Protein AF-A0A7S4P0Y4-F1 (afdb_monomer)

Radius of gyration: 17.82 Å; Cα contacts (8 Å, |Δi|>4): 121; chains: 1; bounding box: 42×38×46 Å

Organism: NCBI:txid180227

pLDDT: mean 84.21, std 11.8, range [43.81, 95.69]

Nearest PDB structures (foldseek):
  6zwo-assembly1_B  TM=8.715E-01  e=2.552E-07  Homo sapiens
  6zwm-assembly1_A  TM=8.670E-01  e=1.490E-06  Homo sapiens
  6sb2-assembly1_B  TM=8.382E-01  e=7.641E-07  Homo sapiens
  7uxh-assembly1_C  TM=8.496E-01  e=1.354E-06  Homo sapiens
  6zwm-assembly1_B  TM=8.647E-01  e=3.046E-06  Homo sapiens

Structure (mmCIF, N/CA/C/O backbone):
data_AF-A0A7S4P0Y4-F1
#
_entry.id   AF-A0A7S4P0Y4-F1
#
loop_
_atom_site.group_PDB
_atom_site.id
_atom_site.type_symbol
_atom_site.label_atom_id
_atom_site.label_alt_id
_atom_site.label_comp_id
_atom_site.label_asym_id
_atom_site.label_entity_id
_atom_site.label_seq_id
_atom_site.pdbx_PDB_ins_code
_atom_site.Cartn_x
_atom_site.Cartn_y
_atom_site.Cartn_z
_atom_site.occupancy
_atom_site.B_iso_or_equiv
_atom_site.auth_seq_id
_atom_site.auth_comp_id
_atom_site.auth_asym_id
_atom_site.auth_atom_id
_atom_site.pdbx_PDB_model_num
ATOM 1 N N . LEU A 1 1 ? -25.074 -11.055 4.730 1.00 43.81 1 LEU A N 1
ATOM 2 C CA . LEU A 1 1 ? -24.442 -10.866 6.054 1.00 43.81 1 LEU A CA 1
ATOM 3 C C . LEU A 1 1 ? -23.553 -9.641 5.964 1.00 43.81 1 LEU A C 1
ATOM 5 O O . LEU A 1 1 ? -22.772 -9.561 5.022 1.00 43.81 1 LEU A O 1
ATOM 9 N N . ASN A 1 2 ? -23.765 -8.657 6.833 1.00 45.34 2 ASN A N 1
ATOM 10 C CA . ASN A 1 2 ? -23.044 -7.387 6.794 1.00 45.34 2 ASN A CA 1
ATOM 11 C C . ASN A 1 2 ? -21.606 -7.627 7.301 1.00 45.34 2 ASN A C 1
ATOM 13 O O . ASN A 1 2 ? -21.457 -8.347 8.289 1.00 45.34 2 ASN A O 1
ATOM 17 N N . PRO A 1 3 ? -20.545 -7.077 6.676 1.00 50.78 3 PRO A N 1
ATOM 18 C CA . PRO A 1 3 ? -19.176 -7.211 7.183 1.00 50.78 3 PRO A CA 1
ATOM 19 C C . PRO A 1 3 ? -19.031 -6.841 8.667 1.00 50.78 3 PRO A C 1
ATOM 21 O O . PRO A 1 3 ? -18.226 -7.445 9.367 1.00 50.78 3 PRO A O 1
ATOM 24 N N . SER A 1 4 ? -19.869 -5.926 9.171 1.00 57.34 4 SER A N 1
ATOM 25 C CA . SER A 1 4 ? -19.950 -5.576 10.595 1.00 57.34 4 SER A CA 1
ATOM 26 C C . SER A 1 4 ? -20.222 -6.767 11.516 1.00 57.34 4 SER A C 1
ATOM 28 O O . SER A 1 4 ? -19.681 -6.815 12.615 1.00 57.34 4 SER A O 1
ATOM 30 N N . ASP A 1 5 ? -21.023 -7.736 11.072 1.00 59.25 5 ASP A N 1
ATOM 31 C CA . ASP A 1 5 ? -21.483 -8.847 11.913 1.00 59.25 5 ASP A CA 1
ATOM 32 C C . ASP A 1 5 ? -20.377 -9.892 12.122 1.00 59.25 5 ASP A C 1
ATOM 34 O O . ASP A 1 5 ? -20.365 -10.589 13.134 1.00 59.25 5 ASP A O 1
ATOM 38 N N . TYR A 1 6 ? -19.422 -9.975 11.188 1.00 59.28 6 TYR A N 1
ATOM 39 C CA . TYR A 1 6 ? -18.229 -10.814 11.321 1.00 59.28 6 TYR A CA 1
ATOM 40 C C . TYR A 1 6 ? -17.196 -10.185 12.259 1.00 59.28 6 TYR A C 1
ATOM 42 O O . TYR A 1 6 ? -16.618 -10.887 13.083 1.00 59.28 6 TYR A O 1
ATOM 50 N N . LEU A 1 7 ? -17.019 -8.860 12.201 1.00 60.97 7 LEU A N 1
ATOM 51 C CA . LEU A 1 7 ? -16.042 -8.158 13.044 1.00 60.97 7 LEU A CA 1
ATOM 52 C C . LEU A 1 7 ? -16.428 -8.136 14.521 1.00 60.97 7 LEU A C 1
ATOM 54 O O . LEU A 1 7 ? -15.560 -8.187 15.386 1.00 60.97 7 LEU A O 1
ATOM 58 N N . ILE A 1 8 ? -17.729 -8.084 14.813 1.00 60.19 8 ILE A N 1
ATOM 59 C CA . ILE A 1 8 ? -18.236 -8.125 16.190 1.00 60.19 8 ILE A CA 1
ATOM 60 C C . ILE A 1 8 ? -18.030 -9.518 16.807 1.00 60.19 8 ILE A C 1
ATOM 62 O O . ILE A 1 8 ? -17.882 -9.631 18.018 1.00 60.19 8 ILE A O 1
ATOM 66 N N . LYS A 1 9 ? -17.987 -10.576 15.986 1.00 56.69 9 LYS A N 1
ATOM 67 C CA . LYS A 1 9 ? -17.848 -11.960 16.455 1.00 56.69 9 LYS A CA 1
ATOM 68 C C . LYS A 1 9 ? -16.405 -12.370 16.775 1.00 56.69 9 LYS A C 1
ATOM 70 O O . LYS A 1 9 ? -16.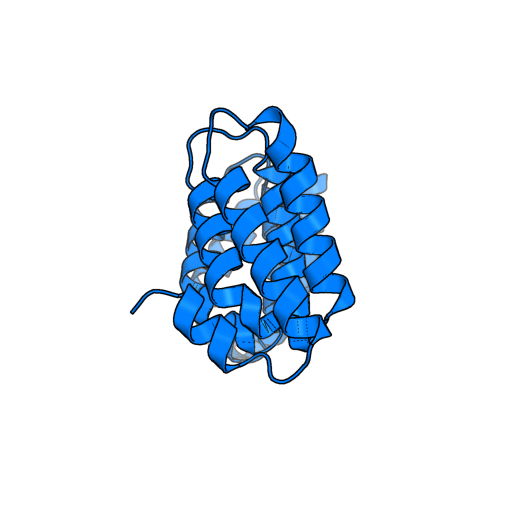228 -13.321 17.522 1.00 56.69 9 LYS A O 1
ATOM 75 N N . GLU A 1 10 ? -15.402 -11.681 16.222 1.00 57.34 10 GLU A N 1
ATOM 76 C CA . GLU A 1 10 ? -13.975 -11.961 16.478 1.00 57.34 10 GLU A CA 1
ATOM 77 C C . GLU A 1 10 ? -13.359 -11.124 17.616 1.00 57.34 10 GLU A C 1
ATOM 79 O O . GLU A 1 10 ? -12.255 -11.428 18.057 1.00 57.34 10 GLU A O 1
ATOM 84 N N . GLY A 1 11 ? -14.047 -10.087 18.108 1.00 56.78 11 GLY A N 1
ATOM 85 C CA . GLY A 1 11 ? -13.559 -9.227 19.191 1.00 56.78 11 GLY A CA 1
ATOM 86 C C . GLY A 1 11 ? -13.865 -9.783 20.582 1.00 56.78 11 GLY A C 1
ATOM 87 O O . GLY A 1 11 ? -14.719 -9.241 21.282 1.00 56.78 11 GLY A O 1
ATOM 88 N N . GLU A 1 12 ? -13.188 -10.849 21.008 1.00 51.88 12 GLU A N 1
ATOM 89 C CA . GLU A 1 12 ? -13.252 -11.324 22.401 1.00 51.88 12 GLU A CA 1
ATOM 90 C C . GLU A 1 12 ? -12.284 -10.516 23.292 1.00 51.88 12 GLU A C 1
ATOM 92 O O . GLU A 1 12 ? -11.236 -10.986 23.729 1.00 51.88 12 GLU A O 1
ATOM 97 N N . GLY A 1 13 ? -12.652 -9.256 23.552 1.00 64.25 13 GLY A N 1
ATOM 98 C CA . GLY A 1 13 ? -12.007 -8.350 24.508 1.00 64.25 13 GLY A CA 1
ATOM 99 C C . GLY A 1 13 ? -12.695 -6.978 24.522 1.00 64.25 13 GLY A C 1
ATOM 100 O O . GLY A 1 13 ? -12.993 -6.435 23.460 1.00 64.25 13 GLY A O 1
ATOM 101 N N . GLU A 1 14 ? -12.959 -6.393 25.700 1.00 63.81 14 GLU A N 1
ATOM 102 C CA . GLU A 1 14 ? -13.675 -5.101 25.815 1.00 63.81 14 GLU A CA 1
ATOM 103 C C . GLU A 1 14 ? -13.011 -3.980 24.992 1.00 63.81 14 GLU A C 1
ATOM 105 O O . GLU A 1 14 ? -13.696 -3.230 24.297 1.00 63.81 14 GLU A O 1
ATOM 110 N N . ASP A 1 15 ? -11.677 -3.915 24.985 1.00 66.06 15 ASP A N 1
ATOM 111 C CA . ASP A 1 15 ? -10.916 -2.934 24.199 1.00 66.06 15 ASP A CA 1
ATOM 112 C C . ASP A 1 15 ? -11.099 -3.110 22.681 1.00 66.06 15 ASP A C 1
ATOM 114 O O . ASP A 1 15 ? -11.129 -2.135 21.920 1.00 66.06 15 ASP A O 1
ATOM 118 N N . GLU A 1 16 ? -11.248 -4.352 22.218 1.00 67.00 16 GLU A N 1
ATOM 119 C CA . GLU A 1 16 ? -11.433 -4.659 20.800 1.00 67.00 16 GLU A CA 1
ATOM 120 C C . GLU A 1 16 ? -12.835 -4.257 20.340 1.00 67.00 16 GLU A C 1
ATOM 122 O O . GLU A 1 16 ? -12.972 -3.639 19.280 1.00 67.00 16 GLU A O 1
ATOM 127 N N . TYR A 1 17 ? -13.852 -4.451 21.183 1.00 72.69 17 TYR A N 1
ATOM 128 C CA . TYR A 1 17 ? -15.221 -4.007 20.915 1.00 72.69 17 TYR A CA 1
ATOM 129 C C . TYR A 1 17 ? -15.317 -2.490 20.659 1.00 72.69 17 TYR A C 1
ATOM 131 O O . TYR A 1 17 ? -15.900 -2.060 19.655 1.00 72.69 17 TYR A O 1
ATOM 139 N N . TYR A 1 18 ? -14.689 -1.661 21.504 1.00 79.56 18 TYR A N 1
ATOM 140 C CA . TYR A 1 18 ? -14.685 -0.204 21.304 1.00 79.56 18 TYR A CA 1
ATOM 141 C C . TYR A 1 18 ? -13.951 0.202 20.022 1.00 79.56 18 TYR A C 1
ATOM 143 O O . TYR A 1 18 ? -14.405 1.093 19.295 1.00 79.56 18 TYR A O 1
ATOM 151 N N . SER A 1 19 ? -12.842 -0.473 19.708 1.00 83.62 19 SER A N 1
ATOM 152 C CA . SER A 1 19 ? -12.077 -0.193 18.492 1.00 83.62 19 SER A CA 1
ATOM 153 C C . SER A 1 19 ? -12.851 -0.545 17.214 1.00 83.62 19 SER A C 1
ATOM 155 O O . SER A 1 19 ? -12.821 0.231 16.256 1.00 83.62 19 SER A O 1
ATOM 157 N N . VAL A 1 20 ? -13.639 -1.629 17.218 1.00 87.19 20 VAL A N 1
ATOM 158 C CA . VAL A 1 20 ? -14.540 -1.994 16.109 1.00 87.19 20 VAL A CA 1
ATOM 159 C C . VAL A 1 20 ? -15.598 -0.919 15.885 1.00 87.19 20 VAL A C 1
ATOM 161 O O . VAL A 1 20 ? -15.756 -0.439 14.758 1.00 87.19 20 VAL A O 1
ATOM 164 N N . GLY A 1 21 ? -16.279 -0.475 16.945 1.00 87.50 21 GLY A N 1
ATOM 165 C CA . GLY A 1 21 ? -17.274 0.598 16.846 1.00 87.50 21 GLY A CA 1
ATOM 166 C C . GLY A 1 21 ? -16.688 1.909 16.304 1.00 87.50 21 GLY A C 1
ATOM 167 O O . GLY A 1 21 ? -17.295 2.564 15.444 1.00 87.50 21 GLY A O 1
ATOM 168 N N . ALA A 1 22 ? -15.477 2.263 16.745 1.00 90.56 22 ALA A N 1
ATOM 169 C CA . ALA A 1 22 ? -14.757 3.441 16.270 1.00 90.56 22 ALA A CA 1
ATOM 170 C C . ALA A 1 22 ? -14.389 3.332 14.781 1.00 90.56 22 ALA A C 1
ATOM 172 O O . ALA A 1 22 ? -14.701 4.240 14.008 1.00 90.56 22 ALA A O 1
ATOM 173 N N . VAL A 1 23 ? -13.793 2.216 14.348 1.00 91.94 23 VAL A N 1
ATOM 174 C CA . VAL A 1 23 ? -13.408 1.990 12.943 1.00 91.94 23 VAL A CA 1
ATOM 175 C C . VAL A 1 23 ? -14.631 2.024 12.023 1.00 91.94 23 VAL A C 1
ATOM 177 O O . VAL A 1 23 ? -14.612 2.697 10.990 1.00 91.94 23 VAL A O 1
ATOM 180 N N . LEU A 1 24 ? -15.733 1.378 12.408 1.00 92.12 24 LEU A N 1
ATOM 181 C CA . LEU A 1 24 ? -16.974 1.409 11.628 1.00 92.12 24 LEU A CA 1
ATOM 182 C C . LEU A 1 24 ? -17.550 2.827 11.509 1.00 92.12 24 LEU A C 1
ATOM 184 O O . LEU A 1 24 ? -18.046 3.210 10.452 1.00 92.12 24 LEU A O 1
ATOM 188 N N . SER A 1 25 ? -17.463 3.637 12.561 1.00 92.88 25 SER A N 1
ATOM 189 C CA . SER A 1 25 ? -17.931 5.028 12.517 1.00 92.88 25 SER A CA 1
ATOM 190 C C . SER A 1 25 ? -17.036 5.905 11.635 1.00 92.88 25 SER A C 1
ATOM 192 O O . SER A 1 25 ? -17.530 6.675 10.814 1.00 92.88 25 SER A O 1
ATOM 194 N N . LEU A 1 26 ? -15.716 5.735 11.738 1.00 94.06 26 LEU A N 1
ATOM 195 C CA . LEU A 1 26 ? -14.729 6.449 10.926 1.00 94.06 26 LEU A CA 1
ATOM 196 C C . LEU A 1 26 ? -14.860 6.117 9.432 1.00 94.06 26 LEU A C 1
ATOM 198 O O . LEU A 1 26 ? -14.821 7.013 8.590 1.00 94.06 26 LEU A O 1
ATOM 202 N N . THR A 1 27 ? -15.081 4.847 9.087 1.00 93.38 27 THR A N 1
ATOM 203 C CA . THR A 1 27 ? -15.272 4.428 7.686 1.00 93.38 27 THR A CA 1
ATOM 204 C C . THR A 1 27 ? -16.528 5.041 7.063 1.00 93.38 27 THR A C 1
ATOM 206 O O . THR A 1 27 ? -16.487 5.424 5.896 1.00 93.38 27 THR A O 1
ATOM 209 N N . LYS A 1 28 ? -17.611 5.238 7.832 1.00 93.44 28 LYS A N 1
ATOM 210 C CA . LYS A 1 28 ? -18.810 5.958 7.361 1.00 93.44 28 LYS A CA 1
ATOM 211 C C . LYS A 1 28 ? -18.508 7.414 7.004 1.00 93.44 28 LYS A C 1
ATOM 213 O O . LYS A 1 28 ? -18.953 7.872 5.957 1.00 93.44 28 LYS A O 1
ATOM 218 N N . ILE A 1 29 ? -17.715 8.111 7.823 1.00 93.25 29 ILE A N 1
ATOM 219 C CA . ILE A 1 29 ? -17.292 9.495 7.537 1.00 93.25 29 ILE A CA 1
ATOM 220 C C . ILE A 1 29 ? -16.477 9.550 6.240 1.00 93.25 29 ILE A C 1
ATOM 222 O O . ILE A 1 29 ? -16.654 10.458 5.432 1.00 93.25 29 ILE A O 1
ATOM 226 N N . LEU A 1 30 ? -15.606 8.563 6.018 1.00 91.31 30 LEU A N 1
ATOM 227 C CA . LEU A 1 30 ? -14.742 8.516 4.840 1.00 91.31 30 LEU A CA 1
ATOM 228 C C . LEU A 1 30 ? -15.509 8.241 3.531 1.00 91.31 30 LEU A C 1
ATOM 230 O O . LEU A 1 30 ? -15.041 8.600 2.455 1.00 91.31 30 LEU A O 1
ATOM 234 N N . VAL A 1 31 ? -16.689 7.620 3.610 1.00 90.44 31 VAL A N 1
ATOM 235 C CA . VAL A 1 31 ? -17.570 7.391 2.450 1.00 90.44 31 VAL A CA 1
ATOM 236 C C . VAL A 1 31 ? -18.410 8.628 2.110 1.00 90.44 31 VAL A C 1
ATOM 238 O O . VAL A 1 31 ? -18.857 8.751 0.970 1.00 90.44 31 VAL A O 1
ATOM 241 N N . ASP A 1 32 ? -18.619 9.546 3.057 1.00 91.44 32 ASP A N 1
ATOM 242 C CA . ASP A 1 32 ? -19.442 10.740 2.863 1.00 91.44 32 ASP A CA 1
ATOM 243 C C . ASP A 1 32 ? -18.630 11.895 2.235 1.00 91.44 32 ASP A C 1
ATOM 245 O O . ASP A 1 32 ? -17.749 12.465 2.893 1.00 91.44 32 ASP A O 1
ATOM 249 N N . PRO A 1 33 ? -18.914 12.292 0.977 1.00 88.25 33 PRO A N 1
ATOM 250 C CA . PRO A 1 33 ? -18.197 13.379 0.314 1.00 88.25 33 PRO A CA 1
ATOM 251 C C . PRO A 1 33 ? -18.473 14.756 0.938 1.00 88.25 33 PRO A C 1
ATOM 253 O O . PRO A 1 33 ? -17.648 15.661 0.797 1.00 88.25 33 PRO A O 1
ATOM 256 N N . SER A 1 34 ? -19.592 14.934 1.653 1.00 92.38 34 SER A N 1
ATOM 257 C CA . SER A 1 34 ? -19.901 16.194 2.346 1.00 92.38 34 SER A CA 1
ATOM 258 C C . SER A 1 34 ? -18.946 16.467 3.516 1.00 92.38 34 SER A C 1
ATOM 260 O O . SER A 1 34 ? -18.737 17.621 3.896 1.00 92.38 34 SER A O 1
ATOM 262 N N . LEU A 1 35 ? -18.294 15.416 4.029 1.00 92.31 35 LEU A N 1
ATOM 263 C CA . LEU A 1 35 ? -17.327 15.463 5.125 1.00 92.31 35 LEU A CA 1
ATOM 264 C C . LEU A 1 35 ? -15.866 15.421 4.643 1.00 92.31 35 LEU A C 1
ATOM 266 O O . LEU A 1 35 ? -14.967 15.159 5.444 1.00 92.31 35 LEU A O 1
ATOM 270 N N . SER A 1 36 ? -15.602 15.722 3.366 1.00 90.50 36 SER A N 1
ATOM 271 C CA . SER A 1 36 ? -14.262 15.668 2.746 1.00 90.50 36 SER A CA 1
ATOM 272 C C . SER A 1 36 ? -13.168 16.405 3.525 1.00 90.50 36 SER A C 1
ATOM 274 O O . SER A 1 36 ? -12.037 15.928 3.625 1.00 90.50 36 SER A O 1
ATOM 276 N N . LYS A 1 37 ? -13.515 17.516 4.186 1.00 92.06 37 LYS A N 1
ATOM 277 C CA . LYS A 1 37 ? -12.607 18.280 5.063 1.00 92.06 37 LYS A CA 1
ATOM 278 C C . LYS A 1 37 ? -12.013 17.450 6.210 1.00 92.06 37 LYS A C 1
ATOM 280 O O . LYS A 1 37 ? -10.947 17.792 6.712 1.00 92.06 37 LYS A O 1
ATOM 285 N N . HIS A 1 38 ? -12.684 16.377 6.627 1.00 93.38 38 HIS A N 1
ATOM 286 C CA . HIS A 1 38 ? -12.254 15.498 7.716 1.00 93.38 38 HIS A CA 1
ATOM 287 C C . HIS A 1 38 ? -11.538 14.231 7.235 1.00 93.38 38 HIS A C 1
ATOM 289 O O . HIS A 1 38 ? -10.964 13.519 8.059 1.00 93.38 38 HIS A O 1
ATOM 295 N N . HIS A 1 39 ? -11.536 13.933 5.931 1.00 93.81 39 HIS A N 1
ATOM 296 C CA . HIS A 1 39 ? -11.036 12.655 5.405 1.00 93.81 39 HIS A CA 1
ATOM 297 C C . HIS A 1 39 ? -9.570 12.391 5.765 1.00 93.81 39 HIS A C 1
ATOM 299 O O . HIS A 1 39 ? -9.242 11.291 6.205 1.00 93.81 39 HIS A O 1
ATOM 305 N N . ILE A 1 40 ? -8.698 13.401 5.678 1.00 94.06 40 ILE A N 1
ATOM 306 C CA . ILE A 1 40 ? -7.278 13.275 6.063 1.00 94.06 40 ILE A CA 1
ATOM 307 C C . ILE A 1 40 ? -7.136 12.902 7.547 1.00 94.06 40 ILE A C 1
ATOM 309 O O . ILE A 1 40 ? -6.373 11.997 7.901 1.00 94.06 40 ILE A O 1
ATOM 313 N N . THR A 1 41 ? -7.888 13.574 8.423 1.00 95.25 41 THR A N 1
ATOM 314 C CA . THR A 1 41 ? -7.886 13.297 9.865 1.00 95.25 41 THR A CA 1
ATOM 315 C C . THR A 1 41 ? -8.395 11.887 10.144 1.00 95.25 41 THR A C 1
ATOM 317 O O . THR A 1 41 ? -7.760 11.146 10.890 1.00 95.25 41 THR A O 1
ATOM 320 N N . VAL A 1 42 ? -9.487 11.482 9.496 1.00 95.62 42 VAL A N 1
ATOM 321 C CA . VAL A 1 42 ? -10.082 10.147 9.641 1.00 95.62 42 VAL A CA 1
ATOM 322 C C . VAL A 1 42 ? -9.108 9.049 9.216 1.00 95.62 42 VAL A C 1
ATOM 324 O O . VAL A 1 42 ? -8.908 8.099 9.970 1.00 95.62 42 VAL A O 1
ATOM 327 N N . ILE A 1 43 ? -8.444 9.197 8.065 1.00 95.69 43 ILE A N 1
ATOM 328 C CA . ILE A 1 43 ? -7.413 8.255 7.599 1.00 95.69 43 ILE A CA 1
ATOM 329 C C . ILE A 1 43 ? -6.280 8.154 8.626 1.00 95.69 43 ILE A C 1
ATOM 331 O O . ILE A 1 43 ? -5.842 7.056 8.965 1.00 95.69 43 ILE A O 1
ATOM 335 N N . THR A 1 44 ? -5.826 9.289 9.159 1.00 94.31 44 THR A N 1
ATOM 336 C CA . THR A 1 44 ? -4.744 9.325 10.152 1.00 94.31 44 THR A CA 1
ATOM 337 C C . THR A 1 44 ? -5.132 8.588 11.436 1.00 94.31 44 THR A C 1
ATOM 339 O O . THR A 1 44 ? -4.340 7.797 11.952 1.00 94.31 44 THR A O 1
ATOM 342 N N . VAL A 1 45 ? -6.356 8.797 11.931 1.00 95.31 45 VAL A N 1
ATOM 343 C CA . VAL A 1 45 ? -6.875 8.125 13.134 1.00 95.31 45 VAL A CA 1
ATOM 344 C C . VAL A 1 45 ? -7.049 6.625 12.896 1.00 95.31 45 VAL A C 1
ATOM 346 O O . VAL A 1 45 ? -6.577 5.835 13.711 1.00 95.31 45 VAL A O 1
ATOM 349 N N . LEU A 1 46 ? -7.640 6.218 11.766 1.00 95.31 46 LEU A N 1
ATOM 350 C CA . LEU A 1 46 ? -7.766 4.804 11.386 1.00 95.31 46 LEU A CA 1
ATOM 351 C C . LEU A 1 46 ? -6.402 4.106 11.389 1.00 95.31 46 LEU A C 1
ATOM 353 O O . LEU A 1 46 ? -6.229 3.056 12.004 1.00 95.31 46 LEU A O 1
ATOM 357 N N . MET A 1 47 ? -5.400 4.732 10.773 1.00 95.06 47 MET A N 1
ATOM 358 C CA . MET A 1 47 ? -4.049 4.179 10.725 1.00 95.06 47 MET A CA 1
ATOM 359 C C . MET A 1 47 ? -3.358 4.169 12.089 1.00 95.06 47 MET A C 1
ATOM 361 O O . MET A 1 47 ? -2.566 3.267 12.359 1.00 95.06 47 MET A O 1
ATOM 365 N N . CYS A 1 48 ? -3.658 5.129 12.966 1.00 93.94 48 CYS A N 1
ATOM 366 C CA . CYS A 1 48 ? -3.184 5.122 14.349 1.00 93.94 48 CYS A CA 1
ATOM 367 C C . CYS A 1 48 ? -3.727 3.908 15.120 1.00 93.94 48 CYS A C 1
ATOM 369 O O . CYS A 1 48 ? -2.955 3.199 15.772 1.00 93.94 48 CYS A O 1
ATOM 371 N N . ILE A 1 49 ? -5.023 3.607 14.973 1.00 92.38 49 ILE A N 1
ATOM 372 C CA . ILE A 1 49 ? -5.657 2.418 15.564 1.00 92.38 49 ILE A CA 1
ATOM 373 C C . ILE A 1 49 ? -4.970 1.146 15.045 1.00 92.38 49 ILE A C 1
ATOM 375 O O . ILE A 1 49 ? -4.491 0.338 15.845 1.00 92.38 49 ILE A O 1
ATOM 379 N N . CYS A 1 50 ? -4.818 0.999 13.722 1.00 91.94 50 CYS A N 1
ATOM 380 C CA . CYS A 1 50 ? -4.157 -0.169 13.129 1.00 91.94 50 CYS A CA 1
ATOM 381 C C . CYS A 1 50 ? -2.709 -0.345 13.620 1.00 91.94 50 CYS A C 1
ATOM 383 O O . CYS A 1 50 ? -2.304 -1.450 13.975 1.00 91.94 50 CYS A O 1
ATOM 385 N N . ARG A 1 51 ? -1.924 0.739 13.694 1.00 92.25 51 ARG A N 1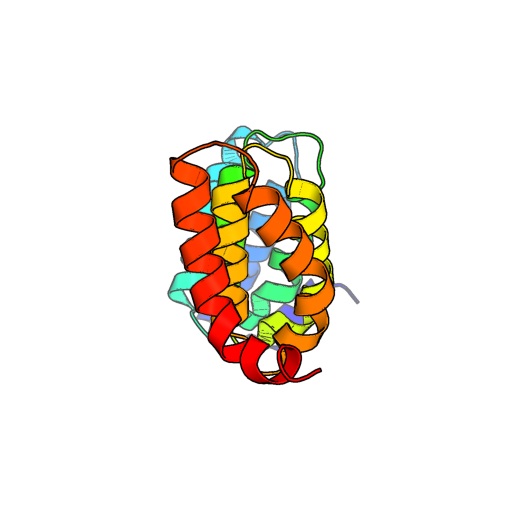
ATOM 386 C CA . ARG A 1 51 ? -0.536 0.690 14.192 1.00 92.25 51 ARG A CA 1
ATOM 387 C C . ARG A 1 51 ? -0.453 0.314 15.669 1.00 92.25 51 ARG A C 1
ATOM 389 O O . ARG A 1 51 ? 0.479 -0.385 16.057 1.00 92.25 51 ARG A O 1
ATOM 396 N N . THR A 1 52 ? -1.410 0.764 16.475 1.00 90.94 52 THR A N 1
ATOM 397 C CA . THR A 1 52 ? -1.464 0.460 17.913 1.00 90.94 52 THR A CA 1
ATOM 398 C C . THR A 1 52 ? -1.778 -1.018 18.145 1.00 90.94 52 THR A C 1
ATOM 400 O O . THR A 1 52 ? -1.155 -1.666 18.984 1.00 90.94 52 THR A O 1
ATOM 403 N N . LEU A 1 53 ? -2.695 -1.575 17.351 1.00 88.69 53 LEU A N 1
ATOM 404 C CA . LEU A 1 53 ? -3.138 -2.966 17.465 1.00 88.69 53 LEU A CA 1
ATOM 405 C C . LEU A 1 53 ? -2.202 -3.971 16.768 1.00 88.69 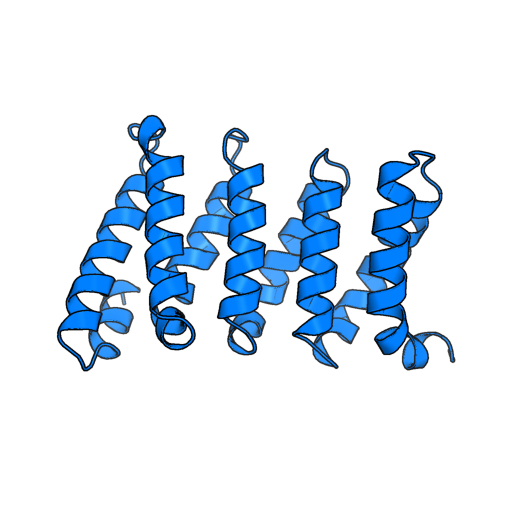53 LEU A C 1
ATOM 4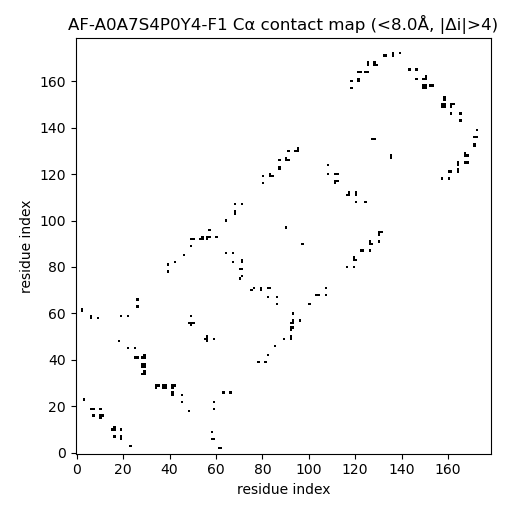07 O O . LEU A 1 53 ? -2.201 -5.150 17.130 1.00 88.69 53 LEU A O 1
ATOM 411 N N . LYS A 1 54 ? -1.357 -3.516 15.831 1.00 87.50 54 LYS A N 1
ATOM 412 C CA . LYS A 1 54 ? -0.357 -4.324 15.106 1.00 87.50 54 LYS A CA 1
ATOM 413 C C . LYS A 1 54 ? -0.989 -5.568 14.467 1.00 87.50 54 LYS A C 1
ATOM 415 O O . LYS A 1 54 ? -1.850 -5.429 13.609 1.00 87.50 54 LYS A O 1
ATOM 420 N N . SER A 1 55 ? -0.605 -6.773 14.895 1.00 83.00 55 SER A N 1
ATOM 421 C CA . SER A 1 55 ? -1.135 -8.042 14.372 1.00 83.00 55 SER A CA 1
ATOM 422 C C . SER A 1 55 ? -2.633 -8.220 14.620 1.00 83.00 55 SER A C 1
ATOM 424 O O . SER A 1 55 ? -3.300 -8.916 13.861 1.00 83.00 55 SER A O 1
ATOM 426 N N . ARG A 1 56 ? -3.189 -7.567 15.647 1.00 85.56 56 ARG A N 1
ATOM 427 C CA . ARG A 1 56 ? -4.631 -7.601 15.932 1.00 85.56 56 ARG A CA 1
ATOM 428 C C . ARG A 1 56 ? -5.438 -6.726 14.977 1.00 85.56 56 ARG A C 1
ATOM 430 O O . ARG A 1 56 ? -6.641 -6.904 14.860 1.00 85.56 56 ARG A O 1
ATOM 437 N N . ALA A 1 57 ? -4.788 -5.828 14.230 1.00 87.75 57 ALA A N 1
ATOM 438 C CA . ALA A 1 57 ? -5.465 -4.984 13.250 1.00 87.75 57 ALA A CA 1
ATOM 439 C C . ALA A 1 57 ? -6.003 -5.761 12.035 1.00 87.75 57 ALA A C 1
ATOM 441 O O . ALA A 1 57 ? -6.760 -5.188 11.250 1.00 87.75 57 ALA A O 1
ATOM 442 N N . LYS A 1 58 ? -5.646 -7.048 11.890 1.00 87.81 58 LYS A N 1
ATOM 443 C CA . LYS A 1 58 ? -6.120 -7.922 10.810 1.00 87.81 58 LYS A CA 1
ATOM 444 C C . LYS A 1 58 ? -7.644 -7.943 10.684 1.00 87.81 58 LYS A C 1
ATOM 446 O O . LYS A 1 58 ? -8.152 -7.931 9.568 1.00 87.81 58 LYS A O 1
ATOM 451 N N . ILE A 1 59 ? -8.363 -7.849 11.809 1.00 87.81 59 ILE A N 1
ATOM 452 C CA . ILE A 1 59 ? -9.831 -7.825 11.833 1.00 87.81 59 ILE A CA 1
ATOM 453 C C . ILE A 1 59 ? -10.389 -6.619 11.064 1.00 87.81 59 ILE A C 1
ATOM 455 O O . ILE A 1 59 ? -11.464 -6.687 10.492 1.00 87.81 59 ILE A O 1
ATOM 459 N N . PHE A 1 60 ? -9.653 -5.511 10.955 1.00 90.81 60 PHE A N 1
ATOM 460 C CA . PHE A 1 60 ? -10.127 -4.328 10.230 1.00 90.81 60 PHE A CA 1
ATOM 461 C C . PHE A 1 60 ? -9.776 -4.336 8.742 1.00 90.81 60 PHE A C 1
ATOM 463 O O . PHE A 1 60 ? -10.369 -3.565 7.983 1.00 90.81 60 PHE A O 1
ATOM 470 N N . LEU A 1 61 ? -8.835 -5.180 8.299 1.00 91.75 61 LEU A N 1
ATOM 471 C CA . LEU A 1 61 ? -8.384 -5.207 6.902 1.00 91.75 61 LEU A CA 1
ATOM 472 C C . LEU A 1 61 ? -9.531 -5.443 5.904 1.00 91.75 61 LEU A C 1
ATOM 474 O O . LEU A 1 61 ? -9.589 -4.679 4.935 1.00 91.75 61 LEU A O 1
ATOM 478 N N . PRO A 1 62 ? -10.486 -6.371 6.144 1.00 91.69 62 PRO A N 1
ATOM 479 C CA . PRO A 1 62 ? -11.609 -6.608 5.230 1.00 91.69 62 PRO A CA 1
ATOM 480 C C . PRO A 1 62 ? -12.509 -5.390 5.007 1.00 91.69 62 PRO A C 1
ATOM 482 O O . PRO A 1 62 ? -13.253 -5.345 4.031 1.00 91.69 62 PRO A O 1
ATOM 485 N N . VAL A 1 63 ? -12.456 -4.395 5.897 1.00 92.31 63 VAL A N 1
ATOM 486 C CA . VAL A 1 63 ? -13.221 -3.148 5.772 1.00 92.31 63 VAL A CA 1
ATOM 487 C C . VAL A 1 63 ? -12.350 -2.017 5.229 1.00 92.31 63 VAL A C 1
ATOM 489 O O . VAL A 1 63 ? -12.776 -1.284 4.336 1.00 92.31 63 VAL A O 1
ATOM 492 N N . ILE A 1 64 ? -11.127 -1.866 5.742 1.00 94.12 64 ILE A N 1
ATOM 493 C CA . ILE A 1 64 ? -10.255 -0.733 5.407 1.00 94.12 64 ILE A CA 1
ATOM 494 C C . ILE A 1 64 ? -9.674 -0.869 3.996 1.00 94.12 64 ILE A C 1
ATOM 496 O O . ILE A 1 64 ? -9.702 0.101 3.237 1.00 94.12 64 ILE A O 1
ATOM 500 N N . MET A 1 65 ? -9.175 -2.052 3.622 1.00 94.06 65 MET A N 1
ATOM 501 C CA . MET A 1 65 ? -8.487 -2.249 2.340 1.00 94.06 65 MET A CA 1
ATOM 502 C C . MET A 1 65 ? -9.417 -2.000 1.141 1.00 94.06 65 MET A C 1
ATOM 504 O O . MET A 1 65 ? -9.083 -1.143 0.315 1.00 94.06 65 MET A O 1
ATOM 508 N N . PRO A 1 66 ? -10.623 -2.605 1.059 1.00 94.19 66 PRO A N 1
ATOM 509 C CA . PRO A 1 66 ? -11.534 -2.335 -0.054 1.00 94.19 66 PRO A CA 1
ATOM 510 C C . PRO A 1 66 ? -11.978 -0.871 -0.119 1.00 94.19 66 PRO A C 1
ATOM 512 O O . PRO A 1 66 ? -12.129 -0.312 -1.208 1.00 94.19 66 PRO A O 1
ATOM 515 N N . LEU A 1 67 ? -12.163 -0.223 1.038 1.00 94.25 67 LEU A N 1
ATOM 516 C CA . LEU A 1 67 ? -12.519 1.192 1.101 1.00 94.25 67 LEU A CA 1
ATOM 517 C C . LEU A 1 67 ? -11.400 2.074 0.537 1.00 94.25 67 LEU A C 1
ATOM 519 O O . LEU A 1 67 ? -11.671 2.950 -0.284 1.00 94.25 67 LEU A O 1
ATOM 523 N N . PHE A 1 68 ? -10.147 1.827 0.918 1.00 95.12 68 PHE A N 1
ATOM 524 C CA . PHE A 1 68 ? -9.003 2.580 0.400 1.00 95.12 68 PHE A CA 1
ATOM 525 C C . PHE A 1 68 ? -8.835 2.376 -1.106 1.00 95.12 68 PHE A C 1
ATOM 527 O O . PHE A 1 68 ? -8.653 3.354 -1.831 1.00 95.12 68 PHE A O 1
ATOM 534 N N . PHE A 1 69 ? -8.984 1.144 -1.601 1.00 94.75 69 PHE A N 1
ATOM 535 C CA . PHE A 1 69 ? -8.946 0.864 -3.038 1.00 94.75 69 PHE A CA 1
ATOM 536 C C . PHE A 1 69 ? -10.059 1.589 -3.795 1.00 94.75 69 PHE A C 1
ATOM 538 O O . PHE A 1 69 ? -9.812 2.167 -4.854 1.00 94.75 69 PHE A O 1
ATOM 545 N N . LYS A 1 70 ? -11.275 1.620 -3.240 1.00 93.06 70 LYS A N 1
ATOM 546 C CA . LYS A 1 70 ? -12.402 2.356 -3.822 1.00 93.06 70 LYS A CA 1
ATOM 547 C C . LYS A 1 70 ? -12.109 3.853 -3.929 1.00 93.06 70 LYS A C 1
ATOM 549 O O . LYS A 1 70 ? -12.396 4.444 -4.967 1.00 93.06 70 LYS A O 1
ATOM 554 N N . ILE A 1 71 ? -11.541 4.459 -2.886 1.00 92.31 71 ILE A N 1
ATOM 555 C CA . ILE A 1 71 ? -11.220 5.894 -2.887 1.00 92.31 71 ILE A CA 1
ATOM 556 C C . ILE A 1 71 ? -10.085 6.190 -3.869 1.00 92.31 71 ILE A C 1
ATOM 558 O O . ILE A 1 71 ? -10.203 7.127 -4.652 1.00 92.31 71 ILE A O 1
ATOM 562 N N . LEU A 1 72 ? -9.045 5.352 -3.907 1.00 91.69 72 LEU A N 1
ATOM 563 C CA . LEU A 1 72 ? -7.956 5.468 -4.882 1.00 91.69 72 LEU A CA 1
ATOM 564 C C . LEU A 1 72 ? -8.435 5.316 -6.330 1.00 91.69 72 LEU A C 1
ATOM 566 O O . LEU A 1 72 ? -7.835 5.879 -7.234 1.00 91.69 72 LEU A O 1
ATOM 570 N N . ARG A 1 73 ? -9.527 4.592 -6.583 1.00 90.75 73 ARG A N 1
ATOM 571 C CA . ARG A 1 73 ? -10.140 4.493 -7.920 1.00 90.75 73 ARG A CA 1
ATOM 572 C C . ARG A 1 73 ? -11.097 5.652 -8.234 1.00 90.75 73 ARG A C 1
ATOM 574 O O . ARG A 1 73 ? -11.671 5.686 -9.322 1.00 90.75 73 ARG A O 1
ATOM 581 N N . SER A 1 74 ? -11.288 6.592 -7.308 1.00 88.44 74 SER A N 1
ATOM 582 C CA . SER A 1 74 ? -12.156 7.754 -7.505 1.00 88.44 74 SER A CA 1
ATOM 583 C C . SER A 1 74 ? -11.484 8.849 -8.348 1.00 88.44 74 SER A C 1
ATOM 585 O O . SER A 1 74 ? -10.284 8.817 -8.625 1.00 88.44 74 SER A O 1
ATOM 587 N N . LYS A 1 75 ? -12.282 9.832 -8.781 1.00 77.94 75 LYS A N 1
ATOM 588 C CA . LYS A 1 75 ? -11.801 10.988 -9.557 1.00 77.94 75 LYS A CA 1
ATOM 589 C C . LYS A 1 75 ? -11.216 12.107 -8.683 1.00 77.94 75 LYS A C 1
ATOM 591 O O . LYS A 1 75 ? -10.663 13.054 -9.233 1.00 77.94 75 LYS A O 1
ATOM 596 N N . ASP A 1 76 ? -11.367 12.034 -7.359 1.00 77.94 76 ASP A N 1
ATOM 597 C CA . ASP A 1 76 ? -10.848 13.050 -6.441 1.00 77.94 76 ASP A CA 1
ATOM 598 C C . ASP A 1 76 ? -9.446 12.672 -5.959 1.00 77.94 76 ASP A C 1
ATOM 600 O O . ASP A 1 76 ? -9.260 11.849 -5.065 1.00 77.94 76 ASP A O 1
ATOM 604 N N . HIS A 1 77 ? -8.446 13.304 -6.565 1.00 82.19 77 HIS A N 1
ATOM 605 C CA . HIS A 1 77 ? -7.045 12.974 -6.343 1.00 82.19 77 HIS A CA 1
ATOM 606 C C . HIS A 1 77 ? -6.424 13.634 -5.105 1.00 82.19 77 HIS A C 1
ATOM 608 O O . HIS A 1 77 ? -5.273 13.331 -4.788 1.00 82.19 77 HIS A O 1
ATOM 614 N N . GLY A 1 78 ? -7.148 14.499 -4.380 1.00 85.75 78 GLY A N 1
ATOM 615 C CA . GLY A 1 78 ? -6.575 15.320 -3.303 1.00 85.75 78 GLY A CA 1
ATOM 616 C C . GLY A 1 78 ? -5.926 14.526 -2.161 1.00 85.75 78 GLY A C 1
ATOM 617 O O . GLY A 1 78 ? -4.994 15.009 -1.522 1.00 85.75 78 GLY A O 1
ATOM 618 N N . ILE A 1 79 ? -6.381 13.290 -1.930 1.00 89.62 79 ILE A N 1
ATOM 619 C CA . ILE A 1 79 ? -5.892 12.405 -0.858 1.00 89.62 79 ILE A CA 1
ATOM 620 C C . ILE A 1 79 ? -5.203 11.133 -1.371 1.00 89.62 79 ILE A C 1
ATOM 622 O O . ILE A 1 79 ? -4.827 10.279 -0.567 1.00 89.62 79 ILE A O 1
ATOM 626 N N . HIS A 1 80 ? -5.022 10.987 -2.689 1.00 90.62 80 HIS A N 1
ATOM 627 C CA . HIS A 1 80 ? -4.463 9.765 -3.278 1.00 90.62 80 HIS A CA 1
ATOM 628 C C . HIS A 1 80 ? -3.035 9.493 -2.798 1.00 90.62 80 HIS A C 1
ATOM 630 O O . HIS A 1 80 ? -2.725 8.361 -2.428 1.00 90.62 80 HIS A O 1
ATOM 636 N N . ASP A 1 81 ? -2.189 10.526 -2.741 1.00 88.88 81 ASP A N 1
ATOM 637 C CA . ASP A 1 81 ? -0.807 10.406 -2.258 1.00 88.88 81 ASP A CA 1
ATOM 638 C C . ASP A 1 81 ? -0.751 9.859 -0.827 1.00 88.88 81 ASP A C 1
ATOM 640 O O . ASP A 1 81 ? -0.021 8.904 -0.545 1.00 88.88 81 ASP A O 1
ATOM 644 N N . LEU A 1 82 ? -1.574 10.418 0.066 1.00 91.19 82 LEU A N 1
ATOM 645 C CA . LEU A 1 82 ? -1.678 9.965 1.450 1.00 91.19 82 LEU A CA 1
ATOM 646 C C . LEU A 1 82 ? -2.176 8.517 1.522 1.00 91.19 82 LEU A C 1
ATOM 648 O O . LEU A 1 82 ? -1.601 7.707 2.250 1.00 91.19 82 LEU A O 1
ATOM 652 N N . LEU A 1 83 ? -3.234 8.185 0.778 1.00 92.50 83 LEU A N 1
ATOM 653 C CA . LEU A 1 83 ? -3.828 6.848 0.780 1.00 92.50 83 LEU A CA 1
ATOM 654 C C . LEU A 1 83 ? -2.852 5.783 0.284 1.00 92.50 83 LEU A C 1
ATOM 656 O O . LEU A 1 83 ? -2.734 4.745 0.927 1.00 92.50 83 LEU A O 1
ATOM 660 N N . PHE A 1 84 ? -2.100 6.040 -0.787 1.00 91.12 84 PHE A N 1
ATOM 661 C CA . PHE A 1 84 ? -1.081 5.102 -1.271 1.00 91.12 84 PHE A CA 1
ATOM 662 C C . PHE A 1 84 ? 0.011 4.837 -0.229 1.00 91.12 84 PHE A C 1
ATOM 664 O O . PHE A 1 84 ? 0.440 3.693 -0.037 1.00 91.12 84 PHE A O 1
ATOM 671 N N . GLN A 1 85 ? 0.435 5.878 0.495 1.00 91.31 85 GLN A N 1
ATOM 672 C CA . GLN A 1 85 ? 1.353 5.709 1.619 1.00 91.31 85 GLN A CA 1
ATOM 673 C C . GLN A 1 85 ? 0.728 4.864 2.736 1.00 91.31 85 GLN A C 1
ATOM 675 O O . GLN A 1 85 ? 1.404 3.994 3.283 1.00 91.31 85 GLN A O 1
ATOM 680 N N . GLN A 1 86 ? -0.554 5.066 3.056 1.00 93.75 86 GLN A N 1
ATOM 681 C CA . GLN A 1 86 ? -1.223 4.266 4.086 1.00 93.75 86 GLN A CA 1
ATOM 682 C C . GLN A 1 86 ? -1.447 2.812 3.654 1.00 93.75 86 GLN A C 1
ATOM 684 O O . GLN A 1 86 ? -1.227 1.923 4.470 1.00 93.75 86 GLN A O 1
ATOM 689 N N . VAL A 1 87 ? -1.771 2.541 2.384 1.00 93.75 87 VAL A N 1
ATOM 690 C CA . VAL A 1 87 ? -1.814 1.171 1.834 1.00 93.75 87 VAL A CA 1
ATOM 691 C C . VAL A 1 87 ? -0.457 0.490 2.009 1.00 93.75 87 VAL A C 1
ATOM 693 O O . VAL A 1 87 ? -0.391 -0.632 2.496 1.00 93.75 87 VAL A O 1
ATOM 696 N N . SER A 1 88 ? 0.638 1.197 1.721 1.00 91.75 88 SER A N 1
ATOM 697 C CA . SER A 1 88 ? 1.996 0.671 1.920 1.00 91.75 88 SER A CA 1
ATOM 698 C C . SER A 1 88 ? 2.311 0.336 3.383 1.00 91.75 88 SER A C 1
ATOM 700 O O . SER A 1 88 ? 3.137 -0.532 3.643 1.00 91.75 88 SER A O 1
ATOM 702 N N . VAL A 1 89 ? 1.697 1.033 4.343 1.00 91.75 89 VAL A N 1
ATOM 703 C CA . VAL A 1 89 ? 1.818 0.725 5.778 1.00 91.75 89 VAL A CA 1
ATOM 704 C C . VAL A 1 89 ? 0.918 -0.450 6.160 1.00 91.75 89 VAL A C 1
ATOM 706 O O . VAL A 1 89 ? 1.333 -1.303 6.937 1.00 91.75 89 VAL A O 1
ATOM 709 N N . LEU A 1 90 ? -0.303 -0.522 5.622 1.00 92.62 90 LEU A N 1
ATOM 710 C CA . LEU A 1 90 ? -1.216 -1.641 5.870 1.00 92.62 90 LEU A CA 1
ATOM 711 C C . LEU A 1 90 ? -0.644 -2.959 5.357 1.00 92.62 90 LEU A C 1
ATOM 713 O O . LEU A 1 90 ? -0.745 -3.957 6.05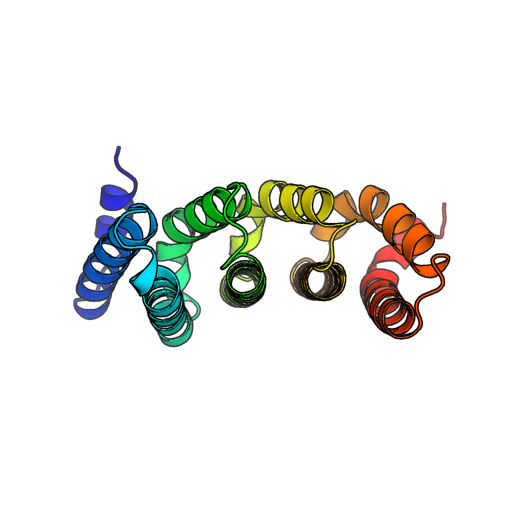5 1.00 92.62 90 LEU A O 1
ATOM 717 N N . VAL A 1 91 ? 0.013 -2.944 4.200 1.00 91.06 91 VAL A N 1
ATOM 718 C CA . VAL A 1 91 ? 0.767 -4.082 3.654 1.00 91.06 91 VAL A CA 1
ATOM 719 C C . VAL A 1 91 ? 1.789 -4.612 4.668 1.00 91.06 91 VAL A C 1
ATOM 721 O O . VAL A 1 91 ? 1.817 -5.807 4.947 1.00 91.06 91 VAL A O 1
ATOM 724 N N . GLU A 1 92 ? 2.579 -3.728 5.286 1.00 89.31 92 GLU A N 1
ATOM 725 C CA . 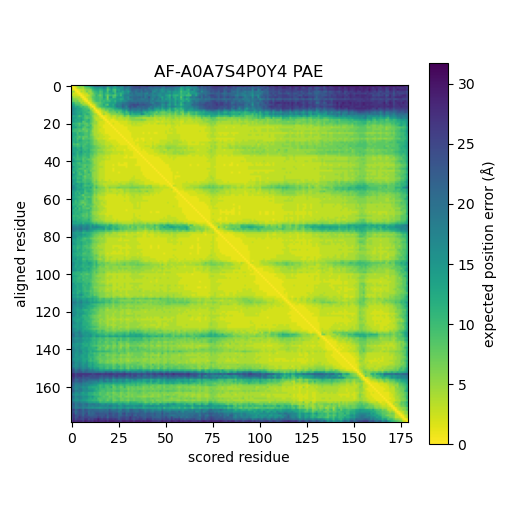GLU A 1 92 ? 3.567 -4.113 6.308 1.00 89.31 92 GLU A CA 1
ATOM 726 C C . GLU A 1 92 ? 2.921 -4.654 7.589 1.00 89.31 92 GLU A C 1
ATOM 728 O O . GLU A 1 92 ? 3.467 -5.559 8.223 1.00 89.31 92 GLU A O 1
ATOM 733 N N . LEU A 1 93 ? 1.768 -4.107 7.982 1.00 89.56 93 LEU A N 1
ATOM 734 C CA . LEU A 1 93 ? 1.027 -4.565 9.159 1.00 89.56 93 LEU A CA 1
ATOM 735 C C . LEU A 1 93 ? 0.343 -5.917 8.922 1.00 89.56 93 LEU A C 1
ATOM 737 O O . LEU A 1 93 ? 0.330 -6.747 9.830 1.00 89.56 93 LEU A O 1
ATOM 741 N N . ALA A 1 94 ? -0.208 -6.127 7.725 1.00 88.25 94 ALA A N 1
ATOM 742 C CA . ALA A 1 94 ? -0.964 -7.316 7.343 1.00 88.25 94 ALA A CA 1
ATOM 743 C C . ALA A 1 94 ? -0.077 -8.557 7.180 1.00 88.25 94 ALA A C 1
ATOM 745 O O . ALA A 1 94 ? -0.532 -9.663 7.455 1.00 88.25 94 ALA A O 1
ATOM 746 N N . LYS A 1 95 ? 1.187 -8.388 6.765 1.00 85.81 95 LYS A N 1
ATOM 747 C CA . LYS A 1 95 ? 2.113 -9.503 6.498 1.00 85.81 95 LYS A CA 1
ATOM 748 C C . LYS A 1 95 ? 1.459 -10.551 5.584 1.00 85.81 95 LYS A C 1
ATOM 750 O O . LYS A 1 95 ? 1.091 -10.221 4.466 1.00 85.81 95 LYS A O 1
ATOM 755 N N . ASP A 1 96 ? 1.276 -11.780 6.063 1.00 85.88 96 ASP A N 1
ATOM 756 C CA . ASP A 1 96 ? 0.674 -12.897 5.331 1.00 85.88 96 ASP A CA 1
ATOM 757 C C . ASP A 1 96 ? -0.792 -12.661 4.929 1.00 85.88 96 ASP A C 1
ATOM 759 O O . ASP A 1 96 ? -1.247 -13.214 3.927 1.00 85.88 96 ASP A O 1
ATOM 763 N N . ASP A 1 97 ? -1.526 -11.808 5.651 1.00 87.94 97 ASP A N 1
ATOM 764 C CA . ASP A 1 97 ? -2.928 -11.496 5.343 1.00 87.94 97 ASP A CA 1
ATOM 765 C C . ASP A 1 97 ? -3.066 -10.611 4.089 1.00 87.94 97 ASP A C 1
ATOM 767 O O . ASP A 1 97 ? -4.171 -10.412 3.585 1.00 87.94 97 ASP A O 1
ATOM 771 N N . ILE A 1 98 ? -1.961 -10.080 3.540 1.00 89.56 98 ILE A N 1
ATOM 772 C CA . ILE A 1 98 ? -2.003 -9.238 2.335 1.00 89.56 98 ILE A CA 1
ATOM 773 C C . ILE A 1 98 ? -2.362 -10.023 1.067 1.00 89.56 98 ILE A C 1
ATOM 775 O O . ILE A 1 98 ? -2.803 -9.432 0.081 1.00 89.56 98 ILE A O 1
ATOM 779 N N . ARG A 1 99 ? -2.205 -11.353 1.101 1.00 90.00 99 ARG A N 1
ATOM 780 C CA . ARG A 1 99 ? -2.384 -12.260 -0.042 1.00 90.00 99 ARG A CA 1
ATOM 781 C C . ARG A 1 99 ? -3.736 -12.112 -0.727 1.00 90.00 99 ARG A C 1
ATOM 783 O O . ARG A 1 99 ? -3.813 -12.109 -1.950 1.00 90.00 99 ARG A O 1
ATOM 790 N N . ILE A 1 100 ? -4.793 -11.919 0.059 1.00 91.81 100 ILE A N 1
ATOM 791 C CA . ILE A 1 100 ? -6.164 -11.785 -0.453 1.00 91.81 100 ILE A CA 1
ATOM 792 C C . ILE A 1 100 ? -6.407 -10.465 -1.200 1.00 91.81 100 ILE A C 1
ATOM 794 O O . ILE A 1 100 ? -7.423 -10.327 -1.871 1.00 91.81 100 ILE A O 1
ATOM 798 N N . TYR A 1 101 ? -5.491 -9.498 -1.088 1.00 93.31 101 TYR A N 1
ATOM 799 C CA . TYR A 1 101 ? -5.598 -8.177 -1.710 1.00 93.31 101 TYR A CA 1
ATOM 800 C C . TYR A 1 101 ? -4.620 -7.983 -2.875 1.00 93.31 101 TYR A C 1
ATOM 802 O O . TYR A 1 101 ? -4.534 -6.878 -3.413 1.00 93.31 101 TYR A O 1
ATOM 810 N N . LEU A 1 102 ? -3.857 -9.013 -3.260 1.00 90.75 102 LEU A N 1
ATOM 811 C CA . LEU A 1 102 ? -2.769 -8.866 -4.227 1.00 90.75 102 LEU A CA 1
ATOM 812 C C . LEU A 1 102 ? -3.237 -8.361 -5.585 1.00 90.75 102 LEU A C 1
ATOM 814 O O . LEU A 1 102 ? -2.679 -7.387 -6.086 1.00 90.75 102 LEU A O 1
ATOM 818 N N . ASP A 1 103 ? -4.285 -8.965 -6.135 1.00 91.31 103 ASP A N 1
ATOM 819 C CA . ASP A 1 103 ? -4.825 -8.579 -7.438 1.00 91.31 103 ASP A CA 1
ATOM 820 C C . ASP A 1 103 ? -5.291 -7.119 -7.448 1.00 91.31 103 ASP A C 1
ATOM 822 O O . ASP A 1 103 ? -5.006 -6.367 -8.383 1.00 91.31 103 ASP A O 1
ATOM 826 N N . ASP A 1 104 ? -5.953 -6.675 -6.376 1.00 93.69 104 ASP A N 1
ATOM 827 C CA . ASP A 1 104 ? -6.384 -5.286 -6.236 1.00 93.69 104 ASP A CA 1
ATOM 828 C C . ASP A 1 104 ? -5.196 -4.319 -6.152 1.00 93.69 104 ASP A C 1
ATOM 830 O O . ASP A 1 104 ? -5.214 -3.266 -6.800 1.00 93.69 104 ASP A O 1
ATOM 834 N N . ILE A 1 105 ? -4.161 -4.678 -5.382 1.00 93.19 105 ILE A N 1
ATOM 835 C CA . ILE A 1 105 ? -2.937 -3.880 -5.234 1.00 93.19 105 ILE A CA 1
ATOM 836 C C . ILE A 1 105 ? -2.207 -3.785 -6.572 1.00 93.19 105 ILE A C 1
ATOM 838 O O . ILE A 1 105 ? -1.842 -2.685 -6.986 1.00 93.19 105 ILE A O 1
ATOM 842 N N . PHE A 1 106 ? -2.024 -4.900 -7.280 1.00 91.44 106 PHE A N 1
ATOM 843 C CA . PHE A 1 106 ? -1.380 -4.900 -8.591 1.00 91.44 106 PHE A CA 1
ATOM 844 C C . PHE A 1 106 ? -2.204 -4.159 -9.643 1.00 91.44 106 PHE A C 1
ATOM 846 O O . PHE A 1 106 ? -1.640 -3.422 -10.455 1.00 91.44 106 PHE A O 1
ATOM 853 N N . GLY A 1 107 ? -3.534 -4.238 -9.571 1.00 91.94 107 GLY A N 1
ATOM 854 C CA . GLY A 1 107 ? -4.422 -3.393 -10.366 1.00 91.94 107 GLY A CA 1
ATOM 855 C C . GLY A 1 107 ? -4.151 -1.900 -10.148 1.00 91.94 107 GLY A C 1
ATOM 856 O O . GLY A 1 107 ? -4.042 -1.145 -11.115 1.00 91.94 107 GLY A O 1
ATOM 857 N N . LEU A 1 108 ? -3.961 -1.471 -8.894 1.00 92.12 108 LEU A N 1
ATOM 858 C CA . LEU A 1 108 ? -3.585 -0.088 -8.572 1.00 92.12 108 LEU A CA 1
ATOM 859 C C . LEU A 1 108 ? -2.169 0.263 -9.054 1.00 92.12 108 LEU A C 1
ATOM 861 O O . LEU A 1 108 ? -1.964 1.355 -9.584 1.00 92.12 108 LEU A O 1
ATOM 865 N N . VAL A 1 109 ? -1.200 -0.647 -8.920 1.00 91.31 109 VAL A N 1
ATOM 866 C CA . VAL A 1 109 ? 0.171 -0.457 -9.431 1.00 91.31 109 VAL A CA 1
ATOM 867 C C . VAL A 1 109 ? 0.145 -0.154 -10.929 1.00 91.31 109 VAL A C 1
ATOM 869 O O . VAL A 1 109 ? 0.748 0.830 -11.359 1.00 91.31 109 VAL A O 1
ATOM 872 N N . HIS A 1 110 ? -0.589 -0.943 -11.716 1.00 90.19 110 HIS A N 1
ATOM 873 C CA . HIS A 1 110 ? -0.716 -0.724 -13.157 1.00 90.19 110 HIS A CA 1
ATOM 874 C C . HIS A 1 110 ? -1.472 0.564 -13.489 1.00 90.19 110 HIS A C 1
ATOM 876 O O . HIS A 1 110 ? -1.027 1.327 -14.346 1.00 90.19 110 HIS A O 1
ATOM 882 N N . GLN A 1 111 ? -2.576 0.839 -12.790 1.00 90.56 111 GLN A N 1
ATOM 883 C CA . GLN A 1 111 ? -3.391 2.033 -13.020 1.00 90.56 111 GLN A CA 1
ATOM 884 C C . GLN A 1 111 ? -2.605 3.332 -12.793 1.00 90.56 111 GLN A C 1
ATOM 886 O O . GLN A 1 111 ? -2.777 4.297 -13.538 1.00 90.56 111 GLN A O 1
ATOM 891 N N . PHE A 1 112 ? -1.746 3.367 -11.773 1.00 89.69 112 PHE A N 1
ATOM 892 C CA . PHE A 1 112 ? -1.015 4.574 -11.393 1.00 89.69 112 PHE A CA 1
ATOM 893 C C . PHE A 1 112 ? 0.419 4.634 -11.946 1.00 89.69 112 PHE A C 1
ATOM 895 O O . PHE A 1 112 ? 1.109 5.629 -11.712 1.00 89.69 112 PHE A O 1
ATOM 902 N N . TRP A 1 113 ? 0.873 3.625 -12.700 1.00 88.31 113 TRP A N 1
ATOM 903 C CA . TRP A 1 113 ? 2.271 3.476 -13.130 1.00 88.31 113 TRP A CA 1
ATOM 904 C C . TRP A 1 113 ? 2.835 4.706 -13.856 1.00 88.31 113 TRP A C 1
ATOM 906 O O . TRP A 1 113 ? 3.911 5.202 -13.523 1.00 88.31 113 TRP A O 1
ATOM 916 N N . ASP A 1 114 ? 2.088 5.254 -14.814 1.00 85.38 114 ASP A N 1
ATOM 917 C CA . ASP A 1 114 ? 2.542 6.381 -15.638 1.00 85.38 114 ASP A CA 1
ATOM 918 C C . ASP A 1 114 ? 2.185 7.760 -15.032 1.00 85.38 114 ASP A C 1
ATOM 920 O O . ASP A 1 114 ? 2.255 8.791 -15.703 1.00 85.38 114 ASP A O 1
ATOM 924 N N . THR A 1 115 ? 1.829 7.806 -13.744 1.00 86.62 115 THR A N 1
ATOM 925 C CA . THR A 1 115 ? 1.468 9.044 -13.033 1.00 86.62 115 THR A CA 1
ATOM 926 C C . THR A 1 115 ? 2.655 9.661 -12.277 1.00 86.62 115 THR A C 1
ATOM 928 O O . THR A 1 115 ? 3.777 9.144 -12.247 1.00 86.62 115 THR A O 1
ATOM 931 N N . ASN A 1 116 ? 2.421 10.797 -11.613 1.00 84.19 116 ASN A N 1
ATOM 932 C CA . ASN A 1 116 ? 3.415 11.413 -10.728 1.00 84.19 116 ASN A CA 1
ATOM 933 C C . ASN A 1 116 ? 3.694 10.589 -9.457 1.00 84.19 116 ASN A C 1
ATOM 935 O O . ASN A 1 116 ? 4.680 10.864 -8.776 1.00 84.19 116 ASN A O 1
ATOM 939 N N . MET A 1 117 ? 2.893 9.552 -9.190 1.00 84.88 117 MET A N 1
ATOM 940 C CA . MET A 1 117 ? 2.981 8.694 -8.005 1.00 84.88 117 MET A CA 1
ATOM 941 C C . MET A 1 117 ? 3.953 7.516 -8.158 1.00 84.88 117 MET A C 1
ATOM 943 O O . MET A 1 117 ? 4.030 6.656 -7.283 1.00 84.88 117 MET A O 1
ATOM 947 N N . ILE A 1 118 ? 4.705 7.447 -9.261 1.00 87.75 118 ILE A N 1
ATOM 948 C CA . ILE A 1 118 ? 5.579 6.304 -9.557 1.00 87.75 118 ILE A CA 1
ATOM 949 C C . ILE A 1 118 ? 6.565 5.979 -8.425 1.00 87.75 118 ILE A C 1
ATOM 951 O O . ILE A 1 118 ? 6.834 4.814 -8.166 1.00 87.75 118 ILE A O 1
ATOM 955 N N . ILE A 1 119 ? 7.085 6.975 -7.702 1.00 86.38 119 ILE A N 1
ATOM 956 C CA . ILE A 1 119 ? 8.037 6.733 -6.604 1.00 86.38 119 ILE A CA 1
ATOM 957 C C . ILE A 1 119 ? 7.356 5.973 -5.455 1.00 86.38 119 ILE A C 1
ATOM 959 O O . ILE A 1 119 ? 7.939 5.041 -4.898 1.00 86.38 119 ILE A O 1
ATOM 963 N N . GLN A 1 120 ? 6.120 6.346 -5.125 1.00 87.62 120 GLN A N 1
ATOM 964 C CA . GLN A 1 120 ? 5.291 5.704 -4.111 1.00 87.62 120 GLN A CA 1
ATOM 965 C C . GLN A 1 120 ? 4.930 4.276 -4.534 1.00 87.62 120 GLN A C 1
ATOM 967 O O . GLN A 1 120 ? 5.018 3.360 -3.721 1.00 87.62 120 GLN A O 1
ATOM 972 N N . ILE A 1 121 ? 4.602 4.074 -5.813 1.00 90.50 121 ILE A N 1
ATOM 973 C CA . ILE A 1 121 ? 4.298 2.755 -6.387 1.00 90.50 121 ILE A CA 1
ATOM 974 C C . ILE A 1 121 ? 5.513 1.834 -6.323 1.00 90.50 121 ILE A C 1
ATOM 976 O O . ILE A 1 121 ? 5.396 0.704 -5.865 1.00 90.50 121 ILE A O 1
ATOM 980 N N . LEU A 1 122 ? 6.691 2.316 -6.723 1.00 89.94 122 LEU A N 1
ATOM 981 C CA . LEU A 1 122 ? 7.933 1.547 -6.628 1.00 89.94 122 LEU A CA 1
ATOM 982 C C . LEU A 1 122 ? 8.247 1.172 -5.173 1.00 89.94 122 LEU A C 1
ATOM 984 O O . LEU A 1 122 ? 8.626 0.039 -4.894 1.00 89.94 122 LEU A O 1
ATOM 988 N N . GLY A 1 123 ? 8.026 2.095 -4.231 1.00 89.69 123 GLY A N 1
ATOM 989 C CA . GLY A 1 123 ? 8.154 1.809 -2.801 1.00 89.69 123 GLY A CA 1
ATOM 990 C C . GLY A 1 123 ? 7.172 0.744 -2.302 1.00 89.69 123 GLY A C 1
ATOM 991 O O . GLY A 1 123 ? 7.557 -0.107 -1.504 1.00 89.69 123 GLY A O 1
ATOM 992 N N . LEU A 1 124 ? 5.927 0.757 -2.785 1.00 91.31 124 LEU A N 1
ATOM 993 C CA . LEU A 1 124 ? 4.942 -0.283 -2.490 1.00 91.31 124 LEU A CA 1
ATOM 994 C C . LEU A 1 124 ? 5.391 -1.636 -3.052 1.00 91.31 124 LEU A C 1
ATOM 996 O O . LEU A 1 124 ? 5.414 -2.611 -2.310 1.00 91.31 124 LEU A O 1
ATOM 1000 N N . VAL A 1 125 ? 5.814 -1.690 -4.319 1.00 91.06 125 VAL A N 1
ATOM 1001 C CA . VAL A 1 125 ? 6.308 -2.920 -4.960 1.00 91.06 125 VAL A CA 1
ATOM 1002 C C . VAL A 1 125 ? 7.494 -3.508 -4.191 1.00 91.06 125 VAL A C 1
ATOM 1004 O O . VAL A 1 125 ? 7.481 -4.695 -3.890 1.00 91.06 125 VAL A O 1
ATOM 1007 N N . GLU A 1 126 ? 8.476 -2.695 -3.794 1.00 89.50 126 GLU A N 1
ATOM 1008 C CA . GLU A 1 126 ? 9.605 -3.158 -2.970 1.00 89.50 126 GLU A CA 1
ATOM 1009 C C . GLU A 1 126 ? 9.153 -3.790 -1.648 1.00 89.50 126 GLU A C 1
ATOM 1011 O O . GLU A 1 126 ? 9.690 -4.819 -1.240 1.00 89.50 126 GLU A O 1
ATOM 1016 N N . LYS A 1 127 ? 8.176 -3.183 -0.963 1.00 89.25 127 LYS A N 1
ATOM 1017 C CA . LYS A 1 127 ? 7.626 -3.738 0.281 1.00 89.25 127 LYS A CA 1
ATOM 1018 C C . LYS A 1 127 ? 6.905 -5.057 0.030 1.00 89.25 127 LYS A C 1
ATOM 1020 O O . LYS A 1 127 ? 7.103 -5.998 0.790 1.00 89.25 127 LYS A O 1
ATOM 1025 N N . MET A 1 128 ? 6.118 -5.131 -1.041 1.00 89.75 128 MET A N 1
ATOM 1026 C CA . MET A 1 128 ? 5.411 -6.350 -1.434 1.00 89.75 128 MET A CA 1
ATOM 1027 C C . MET A 1 128 ? 6.395 -7.489 -1.698 1.00 89.75 128 MET A C 1
ATOM 1029 O O . MET A 1 128 ? 6.225 -8.557 -1.129 1.00 89.75 128 MET A O 1
ATOM 1033 N N . VAL A 1 129 ? 7.459 -7.244 -2.468 1.00 88.62 129 VAL A N 1
ATOM 1034 C CA . VAL A 1 129 ? 8.513 -8.235 -2.757 1.00 88.62 129 VAL A CA 1
ATOM 1035 C C . VAL A 1 129 ? 9.172 -8.742 -1.470 1.00 88.62 129 VAL A C 1
ATOM 1037 O O . VAL A 1 129 ? 9.375 -9.936 -1.309 1.00 88.62 129 VAL A O 1
ATOM 1040 N N . LYS A 1 130 ? 9.454 -7.853 -0.509 1.00 87.00 130 LYS A N 1
ATOM 1041 C CA . LYS A 1 130 ? 10.073 -8.239 0.772 1.00 87.00 130 LYS A CA 1
ATOM 1042 C C . LYS A 1 130 ? 9.165 -9.0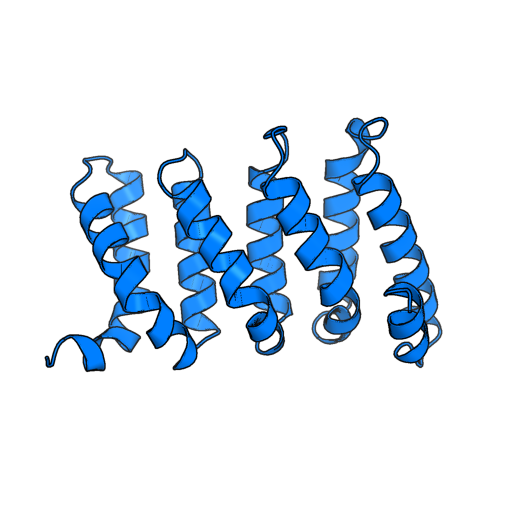73 1.676 1.00 87.00 130 LYS A C 1
ATOM 1044 O O . LYS A 1 130 ? 9.668 -9.818 2.510 1.00 87.00 130 LYS A O 1
ATOM 1049 N N . ILE A 1 131 ? 7.850 -8.890 1.576 1.00 86.44 131 ILE A N 1
ATOM 1050 C CA . ILE A 1 131 ? 6.862 -9.605 2.399 1.00 86.44 131 ILE A CA 1
ATOM 1051 C C . ILE A 1 131 ? 6.459 -10.922 1.732 1.00 86.44 131 ILE A C 1
ATOM 1053 O O . ILE A 1 131 ? 6.220 -11.915 2.413 1.00 86.44 131 ILE A O 1
ATOM 1057 N N . LEU A 1 132 ? 6.387 -10.929 0.403 1.00 83.00 132 LEU A N 1
ATOM 1058 C CA . LEU A 1 132 ? 5.874 -12.022 -0.406 1.00 83.00 132 LEU A CA 1
ATOM 1059 C C . LEU A 1 132 ? 7.042 -12.673 -1.132 1.00 83.00 132 LEU A C 1
ATOM 1061 O O . LEU A 1 132 ? 7.419 -12.246 -2.214 1.00 83.00 132 LEU A O 1
ATOM 1065 N N . ASP A 1 133 ? 7.607 -13.711 -0.528 1.00 78.75 133 ASP A N 1
ATOM 1066 C CA . ASP A 1 133 ? 8.784 -14.395 -1.060 1.00 78.75 133 ASP A CA 1
ATOM 1067 C C . ASP A 1 133 ? 8.507 -15.084 -2.416 1.00 78.75 133 ASP A C 1
ATOM 1069 O O . ASP A 1 133 ? 8.789 -14.540 -3.480 1.00 78.75 133 ASP A O 1
ATOM 1073 N N . ASN A 1 134 ? 7.902 -16.275 -2.424 1.00 79.12 134 ASN A N 1
ATOM 1074 C CA . ASN A 1 134 ? 7.653 -17.004 -3.677 1.00 79.12 134 ASN A CA 1
ATOM 1075 C C . ASN A 1 134 ? 6.400 -16.539 -4.430 1.00 79.12 134 ASN A C 1
ATOM 1077 O O . ASN A 1 134 ? 6.301 -16.731 -5.637 1.00 79.12 134 ASN A O 1
ATOM 1081 N N . GLU A 1 135 ? 5.443 -15.913 -3.753 1.00 81.44 135 GLU A N 1
ATOM 1082 C CA . GLU A 1 135 ? 4.161 -15.531 -4.362 1.00 81.44 135 GLU A CA 1
ATOM 1083 C C . GLU A 1 135 ? 4.279 -14.313 -5.277 1.00 81.44 135 GLU A C 1
ATOM 1085 O O . GLU A 1 135 ? 3.541 -14.197 -6.257 1.00 81.44 135 GLU A O 1
ATOM 1090 N N . ILE A 1 136 ? 5.255 -13.434 -5.022 1.00 84.25 136 ILE A N 1
ATOM 1091 C CA . ILE A 1 136 ? 5.518 -12.288 -5.896 1.00 84.25 136 ILE A CA 1
ATOM 1092 C C . ILE A 1 136 ? 5.931 -12.733 -7.301 1.00 84.25 136 ILE A C 1
ATOM 1094 O O . ILE A 1 136 ? 5.686 -12.010 -8.268 1.00 84.25 136 ILE A O 1
ATOM 1098 N N . LYS A 1 137 ? 6.500 -13.944 -7.429 1.00 84.00 137 LYS A N 1
ATOM 1099 C CA . LYS A 1 137 ? 7.003 -14.504 -8.689 1.00 84.00 137 LYS A CA 1
ATOM 1100 C C . LYS A 1 137 ? 5.937 -14.533 -9.778 1.00 84.00 137 LYS A C 1
ATOM 1102 O O . LYS A 1 137 ? 6.299 -14.350 -10.933 1.00 84.00 137 LYS A O 1
ATOM 1107 N N . VAL A 1 138 ? 4.656 -14.697 -9.443 1.00 87.75 138 VAL A N 1
ATOM 1108 C CA . VAL A 1 138 ? 3.550 -14.701 -10.424 1.00 87.75 138 VAL A CA 1
ATOM 1109 C C . VAL A 1 138 ? 3.354 -13.321 -11.070 1.00 87.75 138 VAL A C 1
ATOM 1111 O O . VAL A 1 138 ? 2.969 -13.229 -12.233 1.00 87.75 138 VAL A O 1
ATOM 1114 N N . TYR A 1 139 ? 3.682 -12.245 -10.352 1.00 87.06 139 TYR A N 1
ATOM 1115 C CA . TYR A 1 139 ? 3.517 -10.863 -10.813 1.00 87.06 139 TYR A CA 1
ATOM 1116 C C . TYR A 1 139 ? 4.781 -10.296 -11.481 1.00 87.06 139 TYR A C 1
ATOM 1118 O O . TYR A 1 139 ? 4.699 -9.327 -12.240 1.00 87.06 139 TYR A O 1
ATOM 1126 N N . LEU A 1 140 ? 5.955 -10.901 -11.252 1.00 85.50 140 LEU A N 1
ATOM 1127 C CA . LEU A 1 140 ? 7.230 -10.432 -11.813 1.00 85.50 140 LEU A CA 1
ATOM 1128 C C . LEU A 1 140 ? 7.245 -10.330 -13.349 1.00 85.50 140 LEU A C 1
ATOM 1130 O O . LEU A 1 140 ? 7.700 -9.291 -13.839 1.00 85.50 140 LEU A O 1
ATOM 1134 N N . PRO A 1 141 ? 6.718 -11.299 -14.129 1.00 86.38 141 PRO A N 1
ATOM 1135 C CA . PRO A 1 141 ? 6.712 -11.204 -15.590 1.00 86.38 141 PRO A CA 1
ATOM 1136 C C . PRO A 1 141 ? 5.989 -9.958 -16.123 1.00 86.38 141 PRO A C 1
ATOM 1138 O O . PRO A 1 141 ? 6.372 -9.420 -17.159 1.00 86.38 141 PRO A O 1
ATOM 1141 N N . GLY A 1 142 ? 4.974 -9.464 -15.404 1.00 85.38 142 GLY A N 1
ATOM 1142 C CA . GLY A 1 142 ? 4.268 -8.226 -15.749 1.00 85.38 142 GLY A CA 1
ATOM 1143 C C . GLY A 1 142 ? 4.997 -6.953 -15.302 1.00 85.38 142 GLY A C 1
ATOM 1144 O O . GLY A 1 142 ? 4.910 -5.924 -15.972 1.00 85.38 142 GLY A O 1
ATOM 1145 N N . LEU A 1 143 ? 5.738 -7.007 -14.192 1.00 87.06 143 LEU A N 1
ATOM 1146 C CA . LEU A 1 143 ? 6.414 -5.844 -13.599 1.00 87.06 143 LEU A CA 1
ATOM 1147 C C . LEU A 1 143 ? 7.780 -5.549 -14.220 1.00 87.06 143 LEU A C 1
ATOM 1149 O O . LEU A 1 143 ? 8.126 -4.382 -14.416 1.00 87.06 143 LEU A O 1
ATOM 1153 N N . VAL A 1 144 ? 8.570 -6.582 -14.524 1.00 87.25 144 VAL A N 1
ATOM 1154 C CA . VAL A 1 144 ? 9.950 -6.416 -15.011 1.00 87.25 144 VAL A CA 1
ATOM 1155 C C . VAL A 1 144 ? 10.014 -5.582 -16.297 1.00 87.25 144 VAL A C 1
ATOM 1157 O O . VAL A 1 144 ? 10.772 -4.607 -16.319 1.00 87.25 144 VAL A O 1
ATOM 1160 N N . PRO A 1 145 ? 9.198 -5.842 -17.339 1.00 87.69 145 PRO A N 1
ATOM 1161 C CA . PRO A 1 145 ? 9.216 -5.020 -18.549 1.00 87.69 145 PRO A CA 1
ATOM 1162 C C . PRO A 1 145 ? 8.876 -3.549 -18.275 1.00 87.69 145 PRO A C 1
ATOM 1164 O O . PRO A 1 145 ? 9.455 -2.646 -18.885 1.00 87.69 145 PRO A O 1
ATOM 1167 N N . LEU A 1 146 ? 7.968 -3.287 -17.328 1.00 87.81 146 LEU A N 1
ATOM 1168 C CA . LEU A 1 146 ? 7.572 -1.932 -16.944 1.00 87.81 146 LEU A CA 1
ATOM 1169 C C . LEU A 1 146 ? 8.709 -1.185 -16.239 1.00 87.81 146 LEU A C 1
ATOM 1171 O O . LEU A 1 146 ? 8.950 -0.012 -16.542 1.00 87.81 146 LEU A O 1
ATOM 1175 N N . LEU A 1 147 ? 9.435 -1.860 -15.343 1.00 87.50 147 LEU A N 1
ATOM 1176 C CA . LEU A 1 147 ? 10.611 -1.312 -14.661 1.00 87.50 147 LEU A CA 1
ATOM 1177 C C . LEU A 1 147 ? 11.730 -0.987 -15.652 1.00 87.50 147 LEU A C 1
ATOM 1179 O O . LEU A 1 147 ? 12.275 0.118 -15.623 1.00 87.50 147 LEU A O 1
ATOM 1183 N N . LEU A 1 148 ? 12.024 -1.904 -16.578 1.00 85.62 148 LEU A N 1
ATOM 1184 C CA . LEU A 1 148 ? 13.029 -1.694 -17.622 1.00 85.62 148 LEU A CA 1
ATOM 1185 C C . LEU A 1 148 ? 12.655 -0.521 -18.537 1.00 85.62 148 LEU A C 1
ATOM 1187 O O . LEU A 1 148 ? 13.494 0.327 -18.843 1.00 85.62 148 LEU A O 1
ATOM 1191 N N . ARG A 1 149 ? 11.380 -0.403 -18.927 1.00 86.31 149 ARG 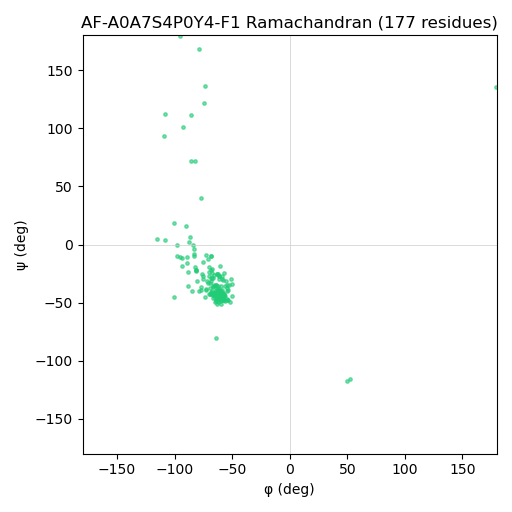A N 1
ATOM 1192 C CA . ARG A 1 149 ? 10.885 0.755 -19.687 1.00 86.31 149 ARG A CA 1
ATOM 1193 C C . ARG A 1 149 ? 11.088 2.062 -18.918 1.00 86.31 149 ARG A C 1
ATOM 1195 O O . ARG A 1 149 ? 11.482 3.068 -19.510 1.00 86.31 149 ARG A O 1
ATOM 1202 N N . LEU A 1 150 ? 10.848 2.057 -17.606 1.00 85.38 150 LEU A N 1
ATOM 1203 C CA . LEU A 1 150 ? 11.005 3.249 -16.775 1.00 85.38 150 LEU A CA 1
ATOM 1204 C C . LEU A 1 150 ? 12.473 3.644 -16.578 1.00 85.38 150 LEU A C 1
ATOM 1206 O O . LEU A 1 150 ? 12.769 4.836 -16.521 1.00 85.38 150 LEU A O 1
ATOM 1210 N N . LEU A 1 151 ? 13.389 2.672 -16.535 1.00 83.44 151 LEU A N 1
ATOM 1211 C CA . LEU A 1 151 ? 14.833 2.906 -16.449 1.00 83.44 151 LEU A CA 1
ATOM 1212 C C . LEU A 1 151 ? 15.366 3.673 -17.672 1.00 83.44 151 LEU A C 1
ATOM 1214 O O . LEU A 1 151 ? 16.168 4.607 -17.539 1.00 83.44 151 LEU A O 1
ATOM 1218 N N . HIS A 1 152 ? 14.868 3.325 -18.862 1.00 80.06 152 HIS A N 1
ATOM 1219 C CA . HIS A 1 152 ? 15.217 4.009 -20.108 1.00 80.06 152 HIS A CA 1
ATOM 1220 C C . HIS A 1 152 ? 14.680 5.453 -20.166 1.00 80.06 152 HIS A C 1
ATOM 1222 O O . HIS A 1 152 ? 15.280 6.307 -20.821 1.00 80.06 152 HIS A O 1
ATOM 1228 N N . SER A 1 153 ? 13.613 5.774 -19.423 1.00 73.25 153 SER A N 1
ATOM 1229 C CA . SER A 1 153 ? 13.041 7.123 -19.350 1.00 73.25 153 SER A CA 1
ATOM 1230 C C . SER A 1 153 ? 13.917 8.069 -18.505 1.00 73.25 153 SER A C 1
ATOM 1232 O O . SER A 1 153 ? 14.227 7.826 -17.341 1.00 73.25 153 SER A O 1
ATOM 1234 N N . ASN A 1 154 ? 14.370 9.166 -19.114 1.00 57.06 154 ASN A N 1
ATOM 1235 C CA . ASN A 1 154 ? 15.574 9.939 -18.764 1.00 57.06 154 ASN A CA 1
ATOM 1236 C C . ASN A 1 154 ? 15.468 10.877 -17.528 1.00 57.06 154 ASN A C 1
ATOM 1238 O O . ASN A 1 154 ? 15.977 11.994 -17.564 1.00 57.06 154 ASN A O 1
ATOM 1242 N N . LYS A 1 155 ? 14.810 10.472 -16.425 1.00 68.81 155 LYS A N 1
ATOM 1243 C CA . LYS A 1 155 ? 14.693 11.286 -15.185 1.00 68.81 155 LYS A CA 1
ATOM 1244 C C . LYS A 1 155 ? 15.549 10.716 -14.043 1.00 68.81 155 LYS A C 1
ATOM 1246 O O . LYS A 1 155 ? 15.235 9.655 -13.507 1.00 68.81 155 LYS A O 1
ATOM 1251 N N . SER A 1 156 ? 16.597 11.440 -13.635 1.00 63.75 156 SER A N 1
ATOM 1252 C CA . SER A 1 156 ? 17.627 10.989 -12.672 1.00 63.75 156 SER A CA 1
ATOM 1253 C C . SER A 1 156 ? 17.072 10.441 -11.348 1.00 63.75 156 SER A C 1
ATOM 1255 O O . SER A 1 156 ? 17.411 9.322 -10.969 1.00 63.75 156 SER A O 1
ATOM 1257 N N . ASN A 1 157 ? 16.158 11.159 -10.684 1.00 70.50 157 ASN A N 1
ATOM 1258 C CA . ASN A 1 157 ? 15.593 10.721 -9.396 1.00 70.50 157 ASN A CA 1
ATOM 1259 C C . ASN A 1 157 ? 14.736 9.450 -9.506 1.00 70.50 157 ASN A C 1
ATOM 1261 O O . ASN A 1 157 ? 14.648 8.683 -8.552 1.00 70.50 157 ASN A O 1
ATOM 1265 N N . ARG A 1 158 ? 14.109 9.202 -10.665 1.00 77.19 158 ARG A N 1
ATOM 1266 C CA . ARG A 1 158 ? 13.305 7.988 -10.884 1.00 77.19 158 ARG A CA 1
ATOM 1267 C C . ARG A 1 158 ? 14.198 6.778 -11.135 1.00 77.19 158 ARG A C 1
ATOM 1269 O O .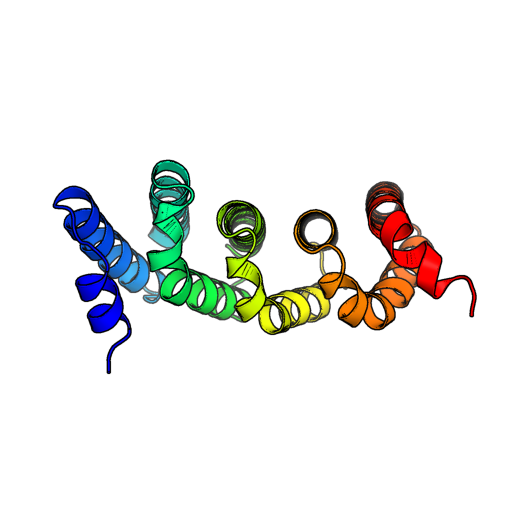 ARG A 1 158 ? 13.896 5.700 -10.641 1.00 77.19 158 ARG A O 1
ATOM 1276 N N . ARG A 1 159 ? 15.318 6.968 -11.837 1.00 79.50 159 ARG A N 1
ATOM 1277 C CA . ARG A 1 159 ? 16.272 5.894 -12.151 1.00 79.50 159 ARG A CA 1
ATOM 1278 C C . ARG A 1 159 ? 16.850 5.235 -10.907 1.00 79.50 159 ARG A C 1
ATOM 1280 O O . ARG A 1 159 ? 16.837 4.015 -10.833 1.00 79.50 159 ARG A O 1
ATOM 1287 N N . LEU A 1 160 ? 17.295 6.017 -9.921 1.00 84.06 160 LEU A N 1
ATOM 1288 C CA . LEU A 1 160 ? 17.834 5.456 -8.674 1.00 84.06 160 LEU A CA 1
ATOM 1289 C C . LEU A 1 160 ? 16.795 4.598 -7.946 1.00 84.06 160 LEU A C 1
ATOM 1291 O O . LEU A 1 160 ? 17.114 3.509 -7.476 1.00 84.06 160 LEU A O 1
ATOM 1295 N N . LYS A 1 161 ? 15.539 5.061 -7.902 1.00 85.75 161 LYS A N 1
ATOM 1296 C CA . LYS A 1 161 ? 14.464 4.301 -7.265 1.00 85.75 161 LYS A CA 1
ATOM 1297 C C . LYS A 1 161 ? 14.151 3.014 -8.027 1.00 85.75 161 LYS A C 1
ATOM 1299 O O . LYS A 1 161 ? 14.053 1.971 -7.402 1.00 85.75 161 LYS A O 1
ATOM 1304 N N . VAL A 1 162 ? 14.075 3.067 -9.358 1.00 86.94 162 VAL A N 1
ATOM 1305 C CA . VAL A 1 162 ? 13.885 1.870 -10.196 1.00 86.94 162 VAL A CA 1
ATOM 1306 C C . VAL A 1 162 ? 15.009 0.864 -10.005 1.00 86.94 162 VAL A C 1
ATOM 1308 O O . VAL A 1 162 ? 14.724 -0.320 -9.887 1.00 86.94 162 VAL A O 1
ATOM 1311 N N . LEU A 1 163 ? 16.265 1.314 -9.954 1.00 84.38 163 LEU A N 1
ATOM 1312 C CA . LEU A 1 163 ? 17.408 0.433 -9.719 1.00 84.38 163 LEU A CA 1
ATOM 1313 C C . LEU A 1 163 ? 17.313 -0.245 -8.349 1.00 84.38 163 LEU A C 1
ATOM 1315 O O . LEU A 1 163 ? 17.474 -1.454 -8.275 1.00 84.38 163 LEU A O 1
ATOM 1319 N N . SER A 1 164 ? 16.964 0.499 -7.295 1.00 87.44 164 SER A N 1
ATOM 1320 C CA . SER A 1 164 ? 16.706 -0.068 -5.960 1.00 87.44 164 SER A CA 1
ATOM 1321 C C . SER A 1 164 ? 15.571 -1.101 -5.974 1.00 87.44 164 SER A C 1
ATOM 1323 O O . SER A 1 164 ? 15.645 -2.130 -5.301 1.00 87.44 164 SER A O 1
ATOM 1325 N N . THR A 1 165 ? 14.512 -0.844 -6.745 1.00 88.12 165 THR A N 1
ATOM 1326 C CA . THR A 1 165 ? 13.392 -1.780 -6.889 1.00 88.12 165 THR A CA 1
ATOM 1327 C C . THR A 1 165 ? 13.802 -3.031 -7.665 1.00 88.12 165 THR A C 1
ATOM 1329 O O . THR A 1 165 ? 13.469 -4.137 -7.250 1.00 88.12 165 THR A O 1
ATOM 1332 N N . LEU A 1 166 ? 14.561 -2.876 -8.754 1.00 86.44 166 LEU A N 1
ATOM 1333 C CA . LEU A 1 166 ? 15.103 -3.985 -9.542 1.00 86.44 166 LEU A CA 1
ATOM 1334 C C . LEU A 1 166 ? 16.086 -4.835 -8.739 1.00 86.44 166 LEU A C 1
ATOM 1336 O O . LEU A 1 166 ? 16.028 -6.050 -8.851 1.00 86.44 166 LEU A O 1
ATOM 1340 N N . ASP A 1 167 ? 16.936 -4.226 -7.913 1.00 87.44 167 ASP A N 1
ATOM 1341 C CA . ASP A 1 167 ? 17.853 -4.934 -7.013 1.00 87.44 167 ASP A CA 1
ATOM 1342 C C . ASP A 1 167 ? 17.081 -5.785 -5.992 1.00 87.44 167 ASP A C 1
ATOM 1344 O O . ASP A 1 167 ? 17.336 -6.978 -5.843 1.00 87.44 167 ASP A O 1
ATOM 1348 N N . THR A 1 168 ? 16.034 -5.208 -5.387 1.00 87.25 168 THR A N 1
ATOM 1349 C CA . THR A 1 168 ? 15.147 -5.932 -4.455 1.00 87.25 168 THR A CA 1
ATOM 1350 C C . THR A 1 168 ? 14.457 -7.118 -5.137 1.00 87.25 168 THR A C 1
ATOM 1352 O O . THR A 1 168 ? 14.334 -8.190 -4.554 1.00 87.25 168 THR A O 1
ATOM 1355 N N . ILE A 1 169 ? 14.011 -6.940 -6.381 1.00 85.06 169 ILE A N 1
ATOM 1356 C CA . ILE A 1 169 ? 13.362 -7.994 -7.169 1.00 85.06 169 ILE A CA 1
ATOM 1357 C C . ILE A 1 169 ? 14.384 -9.019 -7.694 1.00 85.06 169 ILE A C 1
ATOM 1359 O O . ILE A 1 169 ? 14.045 -10.189 -7.857 1.00 85.06 169 ILE A O 1
ATOM 1363 N N . GLY A 1 170 ? 15.630 -8.605 -7.936 1.00 79.88 170 GLY A N 1
ATOM 1364 C CA . GLY A 1 170 ? 16.702 -9.407 -8.526 1.00 79.88 170 GLY A CA 1
ATOM 1365 C C . GLY A 1 170 ? 16.964 -10.711 -7.780 1.00 79.88 170 GLY A C 1
ATOM 1366 O O . GLY A 1 170 ? 17.148 -11.747 -8.417 1.00 79.88 170 GLY A O 1
ATOM 1367 N N . GLY A 1 171 ? 16.865 -10.693 -6.447 1.00 78.56 171 GLY A N 1
ATOM 1368 C CA . GLY A 1 171 ? 16.966 -11.900 -5.618 1.00 78.56 171 GLY A CA 1
ATOM 1369 C C . GLY A 1 171 ? 15.916 -12.970 -5.948 1.00 78.56 171 GLY A C 1
ATOM 1370 O O . GLY A 1 171 ? 16.203 -14.158 -5.851 1.00 78.56 171 GLY A O 1
ATOM 1371 N N . HIS A 1 172 ? 14.733 -12.563 -6.417 1.00 75.88 172 HIS A N 1
ATOM 1372 C CA . HIS A 1 172 ? 13.644 -13.459 -6.822 1.00 75.88 172 HIS A CA 1
ATOM 1373 C C . HIS A 1 172 ? 13.633 -13.748 -8.335 1.00 75.88 172 HIS A C 1
ATOM 1375 O O . HIS A 1 172 ? 12.902 -14.632 -8.783 1.00 75.88 172 HIS A O 1
ATOM 1381 N N . LEU A 1 173 ? 14.425 -13.011 -9.126 1.00 67.56 173 LEU A N 1
ATOM 1382 C CA . LEU A 1 173 ? 14.561 -13.181 -10.578 1.00 67.56 173 LEU A CA 1
ATOM 1383 C C . LEU A 1 173 ? 15.655 -14.160 -10.991 1.00 67.56 173 LEU A C 1
ATOM 1385 O O . LEU A 1 173 ? 15.700 -14.503 -12.170 1.00 67.56 173 LEU A O 1
ATOM 1389 N N . ALA A 1 174 ? 16.517 -14.611 -10.075 1.00 64.94 174 ALA A N 1
ATOM 1390 C CA . ALA A 1 174 ? 17.555 -15.593 -10.394 1.00 64.94 174 ALA A CA 1
ATOM 1391 C C . ALA A 1 174 ? 16.961 -16.808 -11.132 1.00 64.94 174 ALA A C 1
ATOM 1393 O O . ALA A 1 174 ? 17.437 -17.169 -12.202 1.00 64.94 174 ALA A O 1
ATOM 1394 N N . ASP A 1 175 ? 15.824 -17.320 -10.656 1.00 61.78 175 ASP A N 1
ATOM 1395 C CA . ASP A 1 175 ? 15.103 -18.439 -11.275 1.00 61.78 175 ASP A CA 1
ATOM 1396 C C . ASP A 1 175 ? 14.533 -18.116 -12.673 1.00 61.78 175 ASP A C 1
ATOM 1398 O O . ASP A 1 175 ? 14.357 -19.013 -13.493 1.00 61.78 175 ASP A O 1
ATOM 1402 N N . TYR A 1 176 ? 14.247 -16.840 -12.958 1.00 59.44 176 TYR A N 1
ATOM 1403 C CA . TYR A 1 176 ? 13.681 -16.375 -14.231 1.00 59.44 176 TYR A CA 1
ATOM 1404 C C . TYR A 1 176 ? 14.739 -16.033 -15.287 1.00 59.44 176 TYR A C 1
ATOM 1406 O O . TYR A 1 176 ? 14.426 -16.042 -16.473 1.00 59.44 176 TYR A O 1
ATOM 1414 N N . LEU A 1 177 ? 15.973 -15.721 -14.880 1.00 58.41 177 LEU A N 1
ATOM 1415 C CA . LEU A 1 177 ? 17.081 -15.372 -15.782 1.00 58.41 177 LEU A CA 1
ATOM 1416 C C . LEU A 1 177 ? 17.808 -16.600 -16.358 1.00 58.41 177 LEU A C 1
ATOM 1418 O O . LEU A 1 177 ? 18.668 -16.447 -17.221 1.00 58.41 177 LEU A O 1
ATOM 1422 N N . HIS A 1 178 ? 17.486 -17.804 -15.878 1.00 55.53 178 HIS A N 1
ATOM 1423 C CA . HIS A 1 178 ? 18.048 -19.066 -16.368 1.00 55.53 178 HIS A CA 1
ATOM 1424 C C . HIS A 1 178 ? 17.283 -19.683 -17.557 1.00 55.53 178 HIS A C 1
ATOM 1426 O O . HIS A 1 178 ? 17.657 -20.767 -18.008 1.00 55.53 178 HIS A O 1
ATOM 1432 N N . LEU A 1 179 ? 16.239 -19.012 -18.055 1.00 43.94 179 LEU A N 1
ATOM 1433 C CA . LEU A 1 179 ? 15.443 -19.387 -19.234 1.00 43.94 179 LEU A CA 1
ATOM 1434 C C . LEU A 1 179 ? 15.823 -18.535 -20.450 1.00 43.94 179 LEU A C 1
ATOM 1436 O O . LEU A 1 179 ? 15.818 -19.102 -21.565 1.00 43.94 179 LEU A O 1
#

Secondary structure (DSSP, 8-state):
--HHHHHHHH--SHHHHHHHHHHHHHHHHHH-GGGGGGHHHHHHHHHHHHHHHGGGGGGGHHHHHHHHHHHHTSS-GGGHHHHHHHHHHHHHHHGGGGGGGHHHHHHHHHHHTTSTTHHHHHHHHHHHHHH-TTGGGGTHHHHHHHHHHHHHS--HHHHHHHHHHHHHHHHHHGGGTT-

InterPro domains:
  IPR011989 Armadillo-like helical [G3DSA:1.25.10.10] (15-176)
  IPR016024 Armadillo-type fold [SSF48371] (15-172)
  IPR024585 Serine/threonine-protein kinase mTOR domain [PF11865] (12-93)

Sequence (179 aa):
LNPSDYLIKEGEGEDEYYSVGAVLSLTKILVDPSLSKHHITVITVLMCICRTLKSRAKIFLPVIMPLFFKILRSKDHGIHDLLFQQVSVLVELAKDDIRIYLDDIFGLVHQFWDTNMIIQILGLVEKMVKILDNEIKVYLPGLVPLLLRLLHSNKSNRRLKVLSTLDTIGGHLADYLHL

Solvent-accessible surface area (backbone atoms only — not comparable to full-atom values): 10390 Å² total; per-residue (Å²): 134,62,74,67,65,58,50,65,71,70,39,92,43,77,72,45,46,56,50,50,56,50,51,56,53,45,54,54,49,64,72,37,74,94,44,53,92,46,37,69,58,43,54,53,51,54,50,50,52,36,63,75,46,37,76,66,30,56,74,48,43,85,60,50,51,62,49,53,53,52,52,64,71,45,91,68,63,92,54,38,70,60,48,56,54,48,51,47,51,48,46,68,52,39,51,82,68,38,66,87,45,44,69,63,51,51,49,49,47,64,75,41,49,92,47,94,50,34,68,60,46,47,54,36,51,43,52,48,48,75,70,31,70,77,70,41,57,80,52,40,79,70,46,52,62,54,49,54,55,50,53,72,44,92,46,71,80,57,32,57,51,48,51,55,36,48,56,64,48,43,78,71,37,58,80,65,73,77,114

Foldseek 3Di:
DDLLVVLCVPPPDPVSNVLSVLLVVLLVLCPDPVNVVCNLVSLVVLLVSLVVCQLPSLSCCVPPVVSLLVVCPDPDCPCNLVSLVSVLVVCVSCQVVCVVCVVSLVVSLVVCCPDPCVLSSLSSLLSCCVSPPQVCVVVCVVVVVSLVVQCPVPDPVSNVSSVVSCVSCVVVCPVVVVD

Mean predicted aligned error: 7.24 Å